Protein AF-A0A7J2QYY7-F1 (afdb_monomer_lite)

Foldseek 3Di:
DFDFWFWFDFVVQDDPVPDLAQDFDDPVLVVVLLVLVLVVLQDPQFQAWAKKKKWFDLPDPAATEIEIEFGKADPLCCVLAPDPLVQWDQDDDDVCRNQRNHRITGGDPVRVVVVQVVVVVVCCVVPNNRHYYHYAYTGSRRSVVSSVVVVPDPSVRTQKIKIKMWTATPVLVVCSVVDDPFVVLQVQLDDDDDPDPDPVVSSVDDNVSSVLRPGNIWMAMAMTHSYDIRTGHTDNHDPDDDPDVVSVVVSQVVCCVPVVGDTDTDGDDD

pLDDT: mean 73.51, std 20.94, range [28.91, 96.94]

Radius of gyration: 19.38 Å; chains: 1; bounding box: 48×43×53 Å

Secondary structure (DSSP, 8-state):
-----EEE--TTS---TT--S-----HHHHHHHHHHHHHHHHSTTEEEEEEEEEEEE--TTS-EEEEEPPPEE-GGGTTTS---GGGEEEE-SHHHHHTT-TTEEEE-HHHHHHHHHHHHHHHHHHSTTTEEEEEPPSHHHHHHHHHHHHHHS-GGG-SEEEEEEEEEEHHHHHHHHHS-HHHHHHHHH-SSS----SSHHHHHS-HHHHHHHS---EEEEEEESSSEEEEE----STT-----HHHHHHHHHHHHHHH--PPPP-----

Structure (mmCIF, N/CA/C/O backbone):
data_AF-A0A7J2QYY7-F1
#
_entry.id   AF-A0A7J2QYY7-F1
#
loop_
_atom_site.group_PDB
_atom_site.id
_atom_site.type_symbol
_atom_site.label_atom_id
_atom_site.label_alt_id
_atom_site.label_comp_id
_atom_site.label_asym_id
_atom_site.label_entity_id
_atom_site.label_seq_id
_atom_site.pdbx_PDB_ins_code
_atom_site.Cartn_x
_atom_site.Cartn_y
_atom_site.Cartn_z
_atom_site.occupancy
_atom_site.B_iso_or_equiv
_atom_site.auth_seq_id
_atom_site.auth_comp_id
_atom_site.auth_asym_id
_atom_site.auth_atom_id
_atom_site.pdbx_PDB_model_num
ATOM 1 N N . MET A 1 1 ? -8.534 -22.929 4.297 1.00 33.53 1 MET A N 1
ATOM 2 C CA . MET A 1 1 ? -9.409 -21.823 3.827 1.00 33.53 1 MET A CA 1
ATOM 3 C C . MET A 1 1 ? -9.144 -21.625 2.335 1.00 33.53 1 MET A C 1
ATOM 5 O O . MET A 1 1 ? -8.010 -21.847 1.940 1.00 33.53 1 MET A O 1
ATOM 9 N N . LYS A 1 2 ? -10.139 -21.312 1.486 1.00 29.02 2 LYS A N 1
ATOM 10 C CA . LYS A 1 2 ? -9.897 -21.158 0.035 1.00 29.02 2 LYS A CA 1
ATOM 11 C C . LYS A 1 2 ? -9.175 -19.841 -0.238 1.00 29.02 2 LYS A C 1
ATOM 13 O O . LYS A 1 2 ? -9.663 -18.775 0.118 1.00 29.02 2 LYS A O 1
ATOM 18 N N . GLU A 1 3 ? -8.027 -19.937 -0.878 1.00 31.28 3 GLU A N 1
ATOM 19 C CA . GLU A 1 3 ? -7.206 -18.811 -1.287 1.00 31.28 3 GLU A CA 1
ATOM 20 C C . GLU A 1 3 ? -7.836 -18.161 -2.556 1.00 31.28 3 GLU A C 1
ATOM 22 O O . GLU A 1 3 ? -7.959 -18.805 -3.596 1.00 31.28 3 GLU A O 1
ATOM 27 N N . PHE A 1 4 ? -8.179 -16.859 -2.542 1.00 32.09 4 PHE A N 1
ATOM 28 C CA . PHE A 1 4 ? -8.682 -16.103 -3.716 1.00 32.09 4 PHE A CA 1
ATOM 29 C C . PHE A 1 4 ? -7.609 -15.210 -4.380 1.00 32.09 4 PHE A C 1
ATOM 31 O O . PHE A 1 4 ? -7.199 -14.228 -3.777 1.00 32.09 4 PHE A O 1
ATOM 38 N N . LYS A 1 5 ? -7.126 -15.536 -5.593 1.00 36.94 5 LYS A N 1
ATOM 39 C CA . LYS A 1 5 ? -6.280 -14.622 -6.398 1.00 36.94 5 LYS A CA 1
ATOM 40 C C . LYS A 1 5 ? -7.172 -13.946 -7.431 1.00 36.94 5 LYS A C 1
ATOM 42 O O . LYS A 1 5 ? -7.846 -14.641 -8.190 1.00 36.94 5 LYS A O 1
ATOM 47 N N . LEU A 1 6 ? -7.174 -12.616 -7.500 1.00 38.12 6 LEU A N 1
ATOM 48 C CA . LEU A 1 6 ? -7.796 -11.924 -8.626 1.00 38.12 6 LEU A CA 1
ATOM 49 C C . LEU A 1 6 ? -6.751 -11.804 -9.739 1.00 38.12 6 LEU A C 1
ATOM 51 O O . LEU A 1 6 ? -5.870 -10.949 -9.701 1.00 38.12 6 LEU A O 1
ATOM 55 N N . LYS A 1 7 ? -6.856 -12.682 -10.738 1.00 42.28 7 LYS A N 1
ATOM 56 C CA . LYS A 1 7 ? -6.143 -12.530 -12.008 1.00 42.28 7 LYS A CA 1
ATOM 57 C C . LYS A 1 7 ? -7.077 -11.870 -13.010 1.00 42.28 7 LYS A C 1
ATOM 59 O O . LYS A 1 7 ? -8.132 -12.419 -13.305 1.00 42.28 7 LYS A O 1
ATOM 64 N N . ILE A 1 8 ? -6.715 -10.696 -13.514 1.00 38.97 8 ILE A N 1
ATOM 65 C CA . ILE A 1 8 ? -7.449 -10.041 -14.599 1.00 38.97 8 ILE A CA 1
ATOM 66 C C . ILE A 1 8 ? -6.886 -10.576 -15.908 1.00 38.97 8 ILE A C 1
ATOM 68 O O . ILE A 1 8 ? -5.762 -10.271 -16.294 1.00 38.97 8 ILE A O 1
ATOM 72 N N . TYR A 1 9 ? -7.686 -11.394 -16.581 1.00 37.94 9 TYR A N 1
ATOM 73 C CA . TYR A 1 9 ? -7.415 -11.832 -17.942 1.00 37.94 9 TYR A CA 1
ATOM 74 C C . TYR A 1 9 ? -8.152 -10.911 -18.907 1.00 37.94 9 TYR A C 1
ATOM 76 O O . TYR A 1 9 ? -9.382 -10.848 -18.863 1.00 37.94 9 TYR A O 1
ATOM 84 N N . ASN A 1 10 ? -7.424 -10.239 -19.799 1.00 37.94 10 ASN A N 1
ATOM 85 C CA . ASN A 1 10 ? -8.026 -9.746 -21.031 1.00 37.94 10 ASN A CA 1
ATOM 86 C C . ASN A 1 10 ? -7.955 -10.888 -22.063 1.00 37.94 10 ASN A C 1
ATOM 88 O O . ASN A 1 10 ? -6.854 -11.235 -22.471 1.00 37.94 10 ASN A O 1
ATOM 92 N N . PRO A 1 11 ? -9.079 -11.487 -22.494 1.00 38.25 11 PRO A N 1
ATOM 93 C CA . PRO A 1 11 ? -9.058 -12.590 -23.458 1.00 38.25 11 PRO A CA 1
ATOM 94 C C . PRO A 1 11 ? -8.535 -12.192 -24.852 1.00 38.25 11 PRO A C 1
ATOM 96 O O . PRO A 1 11 ? -8.241 -13.074 -25.652 1.00 38.25 11 PRO A O 1
ATOM 99 N N . GLU A 1 12 ? -8.425 -10.893 -25.149 1.00 34.22 12 GLU A N 1
ATOM 100 C CA . GLU A 1 12 ? -7.833 -10.361 -26.390 1.00 34.22 12 GLU A CA 1
ATOM 101 C C . GLU A 1 12 ? -6.301 -10.261 -26.321 1.00 34.22 12 GLU A C 1
ATOM 103 O O . GLU A 1 12 ? -5.638 -10.088 -27.340 1.00 34.22 12 GLU A O 1
ATOM 108 N N . VAL A 1 13 ? -5.735 -10.362 -25.117 1.00 38.28 13 VAL A N 1
ATOM 109 C CA . VAL A 1 13 ? -4.298 -10.336 -24.858 1.00 38.28 13 VAL A CA 1
ATOM 110 C C . VAL A 1 13 ? -3.875 -11.783 -24.654 1.00 38.28 13 VAL A C 1
ATOM 112 O O . VAL A 1 13 ? -4.277 -12.433 -23.692 1.00 38.28 13 VAL A O 1
ATOM 115 N N . VAL A 1 14 ? -3.134 -12.305 -25.627 1.00 35.00 14 VAL A N 1
ATOM 116 C CA . VAL A 1 14 ? -2.741 -13.713 -25.720 1.00 35.00 14 VAL A CA 1
ATOM 117 C C . VAL A 1 14 ? -2.116 -14.197 -24.410 1.00 35.00 14 VAL A C 1
ATOM 119 O O . VAL A 1 14 ? -1.179 -13.601 -23.883 1.00 35.00 14 VAL A O 1
ATOM 122 N N . ASP A 1 15 ? -2.658 -15.301 -23.903 1.00 36.72 15 ASP A N 1
ATOM 123 C CA . ASP A 1 15 ? -2.152 -16.039 -22.755 1.00 36.72 15 ASP A CA 1
ATOM 124 C C . ASP A 1 15 ? -0.785 -16.655 -23.099 1.00 36.72 15 ASP A C 1
ATOM 126 O O . ASP A 1 15 ? -0.700 -17.697 -23.747 1.00 36.72 15 ASP A O 1
ATOM 130 N N . CYS A 1 16 ? 0.299 -15.993 -22.693 1.00 36.16 16 CYS A N 1
ATOM 131 C CA . CYS A 1 16 ? 1.658 -16.526 -22.820 1.00 36.16 16 CYS A CA 1
ATOM 132 C C . CYS A 1 16 ? 2.048 -17.443 -21.643 1.00 36.16 16 CYS A C 1
ATOM 134 O O . CYS A 1 16 ? 3.213 -17.828 -21.543 1.00 36.16 16 CYS A O 1
ATOM 136 N N . SER A 1 17 ? 1.118 -17.817 -20.747 1.00 36.66 17 SER A N 1
ATOM 137 C CA . SER A 1 17 ? 1.439 -18.592 -19.533 1.00 36.66 17 SER A CA 1
ATOM 138 C C . SER A 1 17 ? 1.939 -20.020 -19.794 1.00 36.66 17 SER A 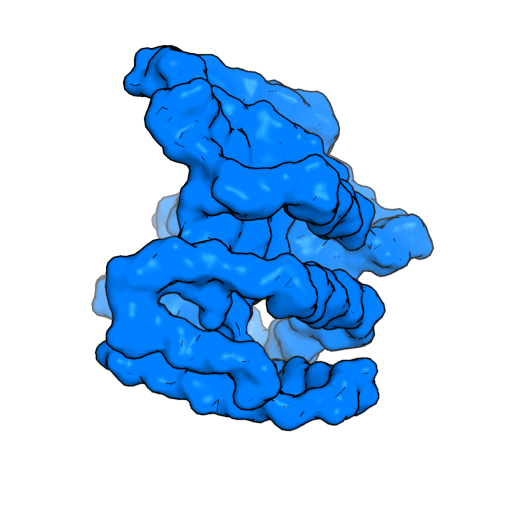C 1
ATOM 140 O O . SER A 1 17 ? 2.409 -20.683 -18.871 1.00 36.66 17 SER A O 1
ATOM 142 N N . SER A 1 18 ? 1.901 -20.495 -21.044 1.00 31.44 18 SER A N 1
ATOM 143 C CA . SER A 1 18 ? 2.411 -21.811 -21.444 1.00 31.44 18 SER A CA 1
ATOM 144 C C . SER A 1 18 ? 3.786 -21.798 -22.121 1.00 31.44 18 SER A C 1
ATOM 146 O O . SER A 1 18 ? 4.265 -22.857 -22.524 1.00 31.44 18 SER A O 1
ATOM 148 N N . THR A 1 19 ? 4.452 -20.649 -22.254 1.00 31.83 19 THR A N 1
ATOM 149 C CA . THR A 1 19 ? 5.809 -20.598 -22.815 1.00 31.83 19 THR A CA 1
ATOM 150 C C . THR A 1 19 ? 6.755 -19.897 -21.858 1.00 31.83 19 THR A C 1
ATOM 152 O O . THR A 1 19 ? 6.661 -18.694 -21.664 1.00 31.83 19 THR A O 1
ATOM 155 N N . TRP A 1 20 ? 7.735 -20.645 -21.349 1.00 31.69 20 TRP A N 1
ATOM 156 C CA . TRP A 1 20 ? 8.948 -20.181 -20.656 1.00 31.69 20 TRP A CA 1
ATOM 157 C C . TRP A 1 20 ? 9.856 -19.284 -21.533 1.00 31.69 20 TRP A C 1
ATOM 159 O O . TRP A 1 20 ? 11.063 -19.191 -21.322 1.00 31.69 20 TRP A O 1
ATOM 169 N N . ALA A 1 21 ? 9.297 -18.652 -22.562 1.00 31.14 21 ALA A N 1
ATOM 170 C CA . ALA A 1 21 ? 9.953 -17.634 -23.351 1.00 31.14 21 ALA A CA 1
ATOM 171 C C . ALA A 1 21 ? 9.622 -16.293 -22.699 1.00 31.14 21 ALA A C 1
ATOM 173 O O . ALA A 1 21 ? 8.461 -15.897 -22.676 1.00 31.14 21 ALA A O 1
ATOM 174 N N . HIS A 1 22 ? 10.645 -15.627 -22.167 1.00 38.53 22 HIS A N 1
ATOM 175 C CA . HIS A 1 22 ? 10.599 -14.262 -21.650 1.00 38.53 22 HIS A CA 1
ATOM 176 C C . HIS A 1 22 ? 10.004 -13.297 -22.687 1.00 38.53 22 HIS A C 1
ATOM 178 O O . HIS A 1 22 ? 10.729 -12.674 -23.461 1.00 38.53 22 HIS A O 1
ATOM 184 N N . LEU A 1 23 ? 8.681 -13.188 -22.726 1.00 43.50 23 LEU A N 1
ATOM 185 C CA . LEU A 1 23 ? 7.977 -12.193 -23.513 1.00 43.50 23 LEU A CA 1
ATOM 186 C C . LEU A 1 23 ? 7.535 -11.118 -22.538 1.00 43.50 23 LEU A C 1
ATOM 188 O O . LEU A 1 23 ? 6.610 -11.317 -21.751 1.00 43.50 23 LEU A O 1
ATOM 192 N N . THR A 1 24 ? 8.230 -9.984 -22.578 1.00 48.25 24 THR A N 1
ATOM 193 C CA . THR A 1 24 ? 7.745 -8.769 -21.936 1.00 48.25 24 THR A CA 1
ATOM 194 C C . THR A 1 24 ? 6.301 -8.540 -22.396 1.00 48.25 24 THR A C 1
ATOM 196 O O . THR A 1 24 ? 6.035 -8.597 -23.601 1.00 48.25 24 THR A O 1
ATOM 199 N N . PRO A 1 25 ? 5.362 -8.318 -21.467 1.00 51.69 25 PRO A N 1
ATOM 200 C CA . PRO A 1 25 ? 4.044 -7.793 -21.776 1.00 51.69 25 PRO A CA 1
ATOM 201 C C . PRO A 1 25 ? 3.975 -6.791 -22.942 1.00 51.69 25 PRO A C 1
ATOM 203 O O . PRO A 1 25 ? 4.737 -5.824 -22.926 1.00 51.69 25 PRO A O 1
ATOM 206 N N . PRO A 1 26 ? 3.036 -6.921 -23.903 1.00 59.19 26 PRO A N 1
ATOM 207 C CA . PRO A 1 26 ? 2.608 -5.793 -24.720 1.00 59.19 26 PRO A CA 1
ATOM 208 C C . PRO A 1 26 ? 2.332 -4.545 -23.873 1.00 59.19 26 PRO A C 1
ATOM 210 O O . PRO A 1 26 ? 1.663 -4.625 -22.836 1.00 59.19 26 PRO A O 1
ATOM 213 N N . ILE A 1 27 ? 2.828 -3.397 -24.337 1.00 65.44 27 ILE A N 1
ATOM 214 C CA . ILE A 1 27 ? 2.713 -2.099 -23.654 1.00 65.44 27 ILE A CA 1
ATOM 215 C C . ILE A 1 27 ? 1.244 -1.773 -23.371 1.00 65.44 27 ILE A C 1
ATOM 217 O O . ILE A 1 27 ? 0.906 -1.343 -22.275 1.00 65.44 27 ILE A O 1
ATOM 221 N N . GLU A 1 28 ? 0.347 -2.085 -24.307 1.00 62.72 28 GLU A N 1
ATOM 222 C CA . GLU A 1 28 ? -1.095 -1.851 -24.197 1.00 62.72 28 GLU A CA 1
ATOM 223 C C . GLU A 1 28 ? -1.717 -2.563 -22.993 1.00 62.72 28 GLU A C 1
ATOM 225 O O . GLU A 1 28 ? -2.711 -2.111 -22.427 1.00 62.72 28 GLU A O 1
ATOM 230 N N . SER A 1 29 ? -1.142 -3.698 -22.598 1.00 64.00 29 SER A N 1
ATOM 231 C CA . SER A 1 29 ? -1.622 -4.432 -21.436 1.00 64.00 29 SER A CA 1
ATOM 232 C C . SER A 1 29 ? -1.107 -3.819 -20.147 1.00 64.00 29 SER A C 1
ATOM 234 O O . SER A 1 29 ? -1.892 -3.700 -19.218 1.00 64.00 29 SER A O 1
ATOM 236 N N . ILE A 1 30 ? 0.157 -3.381 -20.102 1.00 68.88 30 ILE A N 1
ATOM 237 C CA . ILE A 1 30 ? 0.709 -2.640 -18.958 1.00 68.88 30 ILE A CA 1
ATOM 238 C C . ILE A 1 30 ? -0.101 -1.359 -18.726 1.00 68.88 30 ILE A C 1
ATOM 240 O O . ILE A 1 30 ? -0.555 -1.136 -17.607 1.00 68.88 30 ILE A O 1
ATOM 244 N N . GLU A 1 31 ? -0.363 -0.579 -19.778 1.00 74.00 31 GLU A N 1
ATOM 245 C CA . GLU A 1 31 ? -1.202 0.626 -19.703 1.00 74.00 31 GLU A CA 1
ATOM 246 C C . GLU A 1 31 ? -2.606 0.309 -19.172 1.00 74.00 31 GLU A C 1
ATOM 248 O O . GLU A 1 31 ? -3.086 0.979 -18.262 1.00 74.00 31 GLU A O 1
ATOM 253 N N . LEU A 1 32 ? -3.233 -0.781 -19.631 1.00 70.19 32 LEU A N 1
ATOM 254 C CA . LEU A 1 32 ? -4.525 -1.212 -19.093 1.00 70.19 32 LEU A CA 1
ATOM 255 C C . LEU A 1 32 ? -4.460 -1.550 -17.590 1.00 70.19 32 LEU A C 1
ATOM 257 O O . LEU A 1 32 ? -5.413 -1.264 -16.865 1.00 70.19 32 LEU A O 1
ATOM 261 N N . LEU A 1 33 ? -3.375 -2.164 -17.101 1.00 71.56 33 LEU A N 1
ATOM 262 C CA . LEU A 1 33 ? -3.229 -2.480 -15.670 1.00 71.56 33 LEU A CA 1
ATOM 263 C C . LEU A 1 33 ? -3.026 -1.214 -14.834 1.00 71.56 33 LEU A C 1
ATOM 265 O O . LEU A 1 33 ? -3.609 -1.096 -13.754 1.00 71.56 33 LEU A O 1
ATOM 269 N N . LEU A 1 34 ? -2.232 -0.270 -15.344 1.00 78.38 34 LEU A N 1
ATOM 270 C CA . LEU A 1 34 ? -2.026 1.044 -14.735 1.00 78.38 34 LEU A CA 1
ATOM 271 C C . LEU A 1 34 ? -3.350 1.820 -14.660 1.00 78.38 34 LEU A C 1
ATOM 273 O O . LEU A 1 34 ? -3.676 2.370 -13.606 1.00 78.38 34 LEU A O 1
ATOM 277 N N . ASP A 1 35 ? -4.150 1.789 -15.728 1.00 77.38 35 ASP A N 1
ATOM 278 C CA . ASP A 1 35 ? -5.478 2.407 -15.780 1.00 77.38 35 ASP A CA 1
ATOM 279 C C . ASP A 1 35 ? -6.449 1.765 -14.784 1.00 77.38 35 ASP A C 1
ATOM 281 O O . ASP A 1 35 ? -7.144 2.470 -14.049 1.00 77.38 35 ASP A O 1
ATOM 285 N N . ILE A 1 36 ? -6.485 0.430 -14.708 1.00 74.50 36 ILE A N 1
ATOM 286 C CA . ILE A 1 36 ? -7.309 -0.298 -13.732 1.00 74.50 36 ILE A CA 1
ATOM 287 C C . ILE A 1 36 ? -6.930 0.094 -12.304 1.00 74.50 36 ILE A C 1
ATOM 289 O O . ILE A 1 36 ? -7.817 0.408 -11.507 1.00 74.50 36 ILE A O 1
ATOM 293 N N . LEU A 1 37 ? -5.633 0.096 -11.984 1.00 80.25 37 LEU A N 1
ATOM 294 C CA . LEU A 1 37 ? -5.131 0.482 -10.668 1.00 80.25 37 LEU A CA 1
ATOM 295 C C . LEU A 1 37 ? -5.561 1.913 -10.324 1.00 80.25 37 LEU A C 1
ATOM 297 O O . LEU A 1 37 ? -6.124 2.155 -9.255 1.00 80.25 37 LEU A O 1
ATOM 301 N N . LEU A 1 38 ? -5.346 2.855 -11.243 1.00 84.62 38 LEU A N 1
ATOM 302 C CA . LEU A 1 38 ? -5.662 4.263 -11.034 1.00 84.62 38 LEU A CA 1
ATOM 303 C C . LEU A 1 38 ? -7.168 4.504 -10.858 1.00 84.62 38 LEU A C 1
ATOM 305 O O . LEU A 1 38 ? -7.570 5.258 -9.972 1.00 84.62 38 LEU A O 1
ATOM 309 N N . GLU A 1 39 ? -8.005 3.871 -11.678 1.00 84.06 39 GLU A N 1
ATOM 310 C CA . GLU A 1 39 ? -9.461 4.002 -11.585 1.00 84.06 39 GLU A CA 1
ATOM 311 C C . GLU A 1 39 ? -10.015 3.367 -10.309 1.00 84.06 39 GLU A C 1
ATOM 313 O O . GLU A 1 39 ? -10.893 3.947 -9.667 1.00 84.06 39 GLU A O 1
ATOM 318 N N . LEU A 1 40 ? -9.475 2.222 -9.887 1.00 81.88 40 LEU A N 1
ATOM 319 C CA . LEU A 1 40 ? -9.877 1.581 -8.639 1.00 81.88 40 LEU A CA 1
ATOM 320 C C . LEU A 1 40 ? -9.534 2.461 -7.427 1.00 81.88 40 LEU A C 1
ATOM 322 O O . LEU A 1 40 ? -10.381 2.656 -6.558 1.00 81.88 40 LEU A O 1
ATOM 326 N N . LEU A 1 41 ? -8.343 3.065 -7.400 1.00 85.69 41 LEU A N 1
ATOM 327 C CA . LEU A 1 41 ? -7.906 3.981 -6.333 1.00 85.69 41 LEU A CA 1
ATOM 328 C C . LEU A 1 41 ? -8.701 5.293 -6.282 1.00 85.69 41 LEU A C 1
ATOM 330 O O . LEU A 1 41 ? -8.829 5.912 -5.224 1.00 85.69 41 LEU A O 1
ATOM 334 N N . LYS A 1 42 ? -9.257 5.718 -7.418 1.00 85.25 42 LYS A N 1
ATOM 335 C CA . LYS A 1 42 ? -10.175 6.861 -7.493 1.00 85.25 42 LYS A CA 1
ATOM 336 C C . LYS A 1 42 ? -11.615 6.489 -7.137 1.00 85.25 42 LYS A C 1
ATOM 338 O O . LYS A 1 42 ? -12.377 7.384 -6.774 1.00 85.25 42 LYS A O 1
ATOM 343 N N . SER A 1 43 ? -11.989 5.211 -7.211 1.00 86.75 43 SER A N 1
ATOM 344 C CA . SER A 1 43 ? -13.349 4.737 -6.927 1.00 86.75 43 SER A CA 1
ATOM 345 C C . SER A 1 43 ? -13.759 4.951 -5.467 1.00 86.75 43 SER A C 1
ATOM 347 O O . SER A 1 43 ? -12.924 5.095 -4.578 1.00 86.75 43 SER A O 1
ATOM 349 N N . ASP A 1 44 ? -15.060 4.934 -5.187 1.00 89.19 44 ASP A N 1
ATOM 350 C CA . ASP A 1 44 ? -15.582 5.016 -3.821 1.00 89.19 44 ASP A CA 1
ATOM 351 C C . ASP A 1 44 ? -15.421 3.707 -3.024 1.00 89.19 44 ASP A C 1
ATOM 353 O O . ASP A 1 44 ? -15.747 3.680 -1.837 1.00 89.19 44 ASP A O 1
ATOM 357 N N . LEU A 1 45 ? -14.905 2.640 -3.647 1.00 84.31 45 LEU A N 1
ATOM 358 C CA . LEU A 1 45 ? -14.603 1.370 -2.982 1.00 84.31 45 LEU A CA 1
ATOM 359 C C . LEU A 1 45 ? -13.382 1.476 -2.064 1.00 84.31 45 LEU A C 1
ATOM 361 O O . LEU A 1 45 ? -13.284 0.732 -1.087 1.00 84.31 45 LEU A O 1
ATOM 365 N N . ILE A 1 46 ? -12.462 2.395 -2.365 1.00 88.25 46 ILE A N 1
ATOM 366 C CA . ILE A 1 46 ? -11.232 2.613 -1.604 1.00 88.25 46 ILE A CA 1
ATOM 367 C C . ILE A 1 46 ? -11.372 3.905 -0.817 1.00 88.25 46 ILE A C 1
ATOM 369 O O . ILE A 1 46 ? -11.606 4.972 -1.378 1.00 88.25 46 ILE A O 1
ATOM 373 N N . VAL A 1 47 ? -11.230 3.804 0.501 1.00 91.25 47 VAL A N 1
ATOM 374 C CA . VAL A 1 47 ? -11.318 4.966 1.388 1.00 91.25 47 VAL A CA 1
ATOM 375 C C . VAL A 1 47 ? -9.965 5.636 1.484 1.00 91.25 47 VAL A C 1
ATOM 377 O O . VAL A 1 47 ? -9.858 6.823 1.189 1.00 91.25 47 VAL A O 1
ATOM 380 N N . ASN A 1 48 ? -8.944 4.852 1.830 1.00 94.25 48 ASN A N 1
ATOM 381 C CA . ASN A 1 48 ? -7.617 5.350 2.155 1.00 94.25 48 ASN A CA 1
ATOM 382 C C . ASN A 1 48 ? -6.523 4.538 1.453 1.00 94.25 48 ASN A C 1
ATOM 384 O O . ASN A 1 48 ? -6.702 3.350 1.192 1.00 94.25 48 ASN A O 1
ATOM 388 N N . ILE A 1 49 ? -5.391 5.183 1.185 1.00 93.88 49 ILE A N 1
ATOM 389 C CA . ILE A 1 49 ? -4.179 4.620 0.587 1.00 93.88 49 ILE A CA 1
ATOM 390 C C . ILE A 1 49 ? -3.062 4.661 1.632 1.00 93.88 49 ILE A C 1
ATOM 392 O O . ILE A 1 49 ? -2.849 5.682 2.281 1.00 93.88 49 ILE A O 1
ATOM 396 N N . GLY A 1 50 ? -2.367 3.542 1.804 1.00 93.19 50 GLY A N 1
ATOM 397 C CA . GLY A 1 50 ? -1.241 3.399 2.718 1.00 93.19 50 GLY A CA 1
ATOM 398 C C . GLY A 1 50 ? 0.099 3.546 2.003 1.00 93.19 50 GLY A C 1
ATOM 399 O O . GLY A 1 50 ? 0.314 4.482 1.229 1.00 93.19 50 GLY A O 1
ATOM 400 N N . ILE A 1 51 ? 1.011 2.614 2.277 1.00 93.50 51 ILE A N 1
ATOM 401 C CA . ILE A 1 51 ? 2.323 2.566 1.647 1.00 93.50 51 ILE A CA 1
ATOM 402 C C . ILE A 1 51 ? 2.194 2.227 0.160 1.00 93.50 51 ILE A C 1
ATOM 404 O O . ILE A 1 51 ? 1.446 1.338 -0.243 1.00 93.50 51 ILE A O 1
ATOM 408 N N . ILE A 1 52 ? 2.974 2.931 -0.650 1.00 94.75 52 ILE A N 1
ATOM 409 C CA . ILE A 1 52 ? 3.159 2.674 -2.074 1.00 94.75 52 ILE A CA 1
ATOM 410 C C . ILE A 1 52 ? 4.602 2.240 -2.269 1.00 94.75 52 ILE A C 1
ATOM 412 O O . ILE A 1 52 ? 5.519 2.903 -1.780 1.00 94.75 52 ILE A O 1
ATOM 416 N N . GLU A 1 53 ? 4.807 1.153 -2.997 1.00 93.38 53 GLU A N 1
ATOM 417 C CA . GLU A 1 53 ? 6.123 0.638 -3.335 1.00 93.38 53 GLU A CA 1
ATOM 418 C C . GLU A 1 53 ? 6.164 0.271 -4.818 1.00 93.38 53 GLU A C 1
ATOM 420 O O . GLU A 1 53 ? 5.416 -0.587 -5.273 1.00 93.38 53 GLU A O 1
ATOM 425 N N . LEU A 1 54 ? 7.030 0.942 -5.575 1.00 92.44 54 LEU A N 1
ATOM 426 C CA . LEU A 1 54 ? 7.388 0.583 -6.943 1.00 92.44 54 LEU A CA 1
ATOM 427 C C . LEU A 1 54 ? 8.816 0.063 -6.933 1.00 92.44 54 LEU A C 1
ATOM 429 O O . LEU A 1 54 ? 9.714 0.730 -6.427 1.00 92.44 54 LEU A O 1
ATOM 433 N N . THR A 1 55 ? 9.043 -1.085 -7.543 1.00 89.88 55 THR A N 1
ATOM 434 C CA . THR A 1 55 ? 10.353 -1.710 -7.602 1.00 89.88 55 THR A CA 1
ATOM 435 C C . THR A 1 55 ? 10.687 -2.128 -9.024 1.00 89.88 55 THR A C 1
ATOM 437 O O . THR A 1 55 ? 9.846 -2.683 -9.719 1.00 89.88 55 THR A O 1
ATOM 440 N N . LEU A 1 56 ? 11.910 -1.837 -9.463 1.00 87.44 56 LEU A N 1
ATOM 441 C CA . LEU A 1 56 ? 12.384 -2.035 -10.829 1.00 87.44 56 LEU A CA 1
ATOM 442 C C . LEU A 1 56 ? 13.758 -2.707 -10.824 1.00 87.44 56 LEU A C 1
ATOM 444 O O . LEU A 1 56 ? 14.692 -2.221 -10.185 1.00 87.44 56 LEU A O 1
ATOM 448 N N . ASP A 1 57 ? 13.900 -3.778 -11.594 1.00 84.69 57 ASP A N 1
ATOM 449 C CA . ASP A 1 57 ? 15.169 -4.426 -11.904 1.00 84.69 57 ASP A CA 1
ATOM 450 C C . ASP A 1 57 ? 15.453 -4.311 -13.403 1.00 84.69 57 ASP A C 1
ATOM 452 O O . ASP A 1 57 ? 14.663 -4.739 -14.247 1.00 84.69 57 ASP A O 1
ATOM 456 N N . PHE A 1 58 ? 16.617 -3.766 -13.736 1.00 76.81 58 PHE A N 1
ATOM 457 C CA . PHE A 1 58 ? 17.107 -3.622 -15.107 1.00 76.81 58 PHE A CA 1
ATOM 458 C C . PHE A 1 58 ? 18.171 -4.682 -15.454 1.00 76.81 58 PHE A C 1
ATOM 460 O O . PHE A 1 58 ? 18.685 -4.722 -16.571 1.00 76.81 58 PHE A O 1
ATOM 467 N N . GLY A 1 59 ? 18.510 -5.573 -14.518 1.00 74.56 59 GLY A N 1
ATOM 468 C CA . GLY A 1 59 ? 19.502 -6.628 -14.678 1.00 74.56 59 GLY A CA 1
ATOM 469 C C . GLY A 1 59 ? 20.894 -6.277 -14.157 1.00 74.56 59 GLY A C 1
ATOM 470 O O . GLY A 1 59 ? 21.083 -5.365 -13.367 1.00 74.56 59 GLY A O 1
ATOM 471 N N . ALA A 1 60 ? 21.893 -7.055 -14.588 1.00 70.88 60 ALA A N 1
ATOM 472 C CA . ALA A 1 60 ? 23.219 -7.086 -13.964 1.00 70.88 60 ALA A CA 1
ATOM 473 C C . ALA A 1 60 ? 23.985 -5.751 -14.014 1.00 70.88 60 ALA A C 1
ATOM 475 O O . ALA A 1 60 ? 24.833 -5.516 -13.156 1.00 70.88 60 ALA A O 1
ATOM 476 N N . ASP A 1 61 ? 23.672 -4.892 -14.985 1.00 70.56 61 ASP A N 1
ATOM 477 C CA . ASP A 1 61 ? 24.420 -3.662 -15.261 1.00 70.56 61 ASP A CA 1
ATOM 478 C C . ASP A 1 61 ? 23.784 -2.406 -14.644 1.00 70.56 61 ASP A C 1
ATOM 480 O O . ASP A 1 61 ? 24.280 -1.296 -14.838 1.00 70.56 61 ASP A O 1
ATOM 484 N N . SER A 1 62 ? 22.676 -2.547 -13.912 1.00 76.69 62 SER A N 1
ATOM 485 C CA . SER A 1 62 ? 21.947 -1.414 -13.342 1.00 76.69 62 SER A CA 1
ATOM 486 C C . SER A 1 62 ? 21.375 -1.765 -11.967 1.00 76.69 62 SER A C 1
ATOM 488 O O . SER A 1 62 ? 20.975 -2.905 -11.734 1.00 76.69 62 SER A O 1
ATOM 490 N N . PRO A 1 63 ? 21.360 -0.814 -11.017 1.00 81.25 63 PRO A N 1
ATOM 491 C CA . PRO A 1 63 ? 20.890 -1.093 -9.676 1.00 81.25 63 PRO A CA 1
ATOM 492 C C . PRO A 1 63 ? 19.399 -1.425 -9.654 1.00 81.25 63 PRO A C 1
ATOM 494 O O . PRO A 1 63 ? 18.571 -0.752 -10.274 1.00 81.25 63 PRO A O 1
ATOM 497 N N . TYR A 1 64 ? 19.064 -2.396 -8.816 1.00 87.69 64 TYR A N 1
ATOM 498 C CA . TYR A 1 64 ? 17.704 -2.667 -8.388 1.00 87.69 64 TYR A CA 1
ATOM 499 C C . TYR A 1 64 ? 17.156 -1.437 -7.661 1.00 87.69 64 TYR A C 1
ATOM 501 O O . TYR A 1 64 ? 17.705 -1.004 -6.645 1.00 87.69 64 TYR A O 1
ATOM 509 N N . THR A 1 65 ? 16.109 -0.830 -8.204 1.00 91.81 65 THR A N 1
ATOM 510 C CA . THR A 1 65 ? 15.635 0.483 -7.773 1.00 91.81 65 THR A CA 1
ATOM 511 C C . THR A 1 65 ? 14.246 0.384 -7.166 1.00 91.81 65 THR A C 1
ATOM 513 O O . THR A 1 65 ? 13.306 -0.035 -7.831 1.00 91.81 65 THR A O 1
ATOM 516 N N . THR A 1 66 ? 14.103 0.833 -5.922 1.00 93.81 66 THR A N 1
ATOM 517 C CA . THR A 1 66 ? 12.829 0.883 -5.203 1.00 93.81 66 THR A CA 1
ATOM 518 C C . THR A 1 66 ? 12.443 2.327 -4.900 1.00 93.81 66 THR A C 1
ATOM 520 O O . THR A 1 66 ? 13.229 3.107 -4.367 1.00 93.81 66 THR A O 1
ATOM 523 N N . TYR A 1 67 ? 11.204 2.675 -5.209 1.00 95.75 67 TYR A N 1
ATOM 524 C CA . TYR A 1 67 ? 10.540 3.921 -4.870 1.00 95.75 67 TYR A CA 1
ATOM 525 C C . TYR A 1 67 ? 9.477 3.611 -3.824 1.00 95.75 67 TYR A C 1
ATOM 527 O O . TYR A 1 67 ? 8.595 2.794 -4.074 1.00 95.75 67 TYR A O 1
ATOM 535 N N . LYS A 1 68 ? 9.544 4.252 -2.659 1.00 96.00 68 LYS A N 1
ATOM 536 C CA . LYS A 1 68 ? 8.642 3.955 -1.545 1.00 96.00 68 LYS A CA 1
ATOM 537 C C . LYS A 1 68 ? 8.075 5.226 -0.935 1.00 96.00 68 LYS A C 1
ATOM 539 O O . LYS A 1 68 ? 8.800 6.202 -0.751 1.00 96.00 68 LYS A O 1
ATOM 544 N N . SER A 1 69 ? 6.787 5.233 -0.619 1.00 96.94 69 SER A N 1
ATOM 545 C CA . SER A 1 69 ? 6.179 6.345 0.113 1.00 96.94 69 SER A CA 1
ATOM 546 C C . SER A 1 69 ? 6.612 6.363 1.593 1.00 96.94 69 SER A C 1
ATOM 548 O O . SER A 1 69 ? 7.186 5.385 2.091 1.00 96.94 69 SER A O 1
ATOM 550 N N . PRO A 1 70 ? 6.329 7.454 2.329 1.00 96.69 70 PRO A N 1
ATOM 551 C CA . PRO A 1 70 ? 6.352 7.455 3.789 1.00 96.69 70 PRO A CA 1
ATOM 552 C C . PRO A 1 70 ? 5.559 6.290 4.389 1.00 96.69 70 PRO A C 1
ATOM 554 O O . PRO A 1 70 ? 4.625 5.778 3.760 1.00 96.69 70 PRO A O 1
ATOM 557 N N . GLU A 1 71 ? 5.924 5.890 5.608 1.00 93.62 71 GLU A N 1
ATOM 558 C CA . GLU A 1 71 ? 5.103 4.968 6.396 1.00 93.62 71 GLU A CA 1
ATOM 559 C C . GLU A 1 71 ? 3.741 5.607 6.705 1.00 93.62 71 GLU A C 1
ATOM 561 O O . GLU A 1 71 ? 3.639 6.808 6.966 1.00 93.62 71 GLU A O 1
ATOM 566 N N . VAL A 1 72 ? 2.687 4.794 6.643 1.00 93.38 72 VAL A N 1
ATOM 567 C CA . VAL A 1 72 ? 1.308 5.216 6.887 1.00 93.38 72 VAL A CA 1
ATOM 568 C C . VAL A 1 72 ? 0.703 4.303 7.934 1.00 93.38 72 VAL A C 1
ATOM 570 O O . VAL A 1 72 ? 0.702 3.082 7.763 1.00 93.38 72 VAL A O 1
ATOM 573 N N . LEU A 1 73 ? 0.171 4.896 9.000 1.00 91.88 73 LEU A N 1
ATOM 574 C CA . LEU A 1 73 ? -0.480 4.157 10.073 1.00 91.88 73 LEU A CA 1
ATOM 575 C C . LEU A 1 73 ? -1.996 4.268 9.959 1.00 91.88 73 LEU A C 1
ATOM 577 O O . LEU A 1 73 ? -2.547 5.363 9.793 1.00 91.88 73 LEU A O 1
ATOM 581 N N . ASP A 1 74 ? -2.666 3.126 10.085 1.00 87.81 74 ASP A N 1
ATOM 582 C CA . ASP A 1 74 ? -4.113 3.072 10.227 1.00 87.81 74 ASP A CA 1
ATOM 583 C C . ASP A 1 74 ? -4.525 3.204 11.693 1.00 87.81 74 ASP A C 1
ATOM 585 O O . ASP A 1 74 ? -3.868 2.694 12.595 1.00 87.81 74 ASP A O 1
ATOM 589 N N . LYS A 1 75 ? -5.643 3.885 11.932 1.00 87.38 75 LYS A N 1
ATOM 590 C CA . LYS A 1 75 ? -6.123 4.209 13.280 1.00 87.38 75 LYS A CA 1
ATOM 591 C C . LYS A 1 75 ? -6.844 3.064 14.004 1.00 87.38 75 LYS A C 1
ATOM 593 O O . LYS A 1 75 ? -7.274 3.253 15.139 1.00 87.38 75 LYS A O 1
ATOM 598 N N . TYR A 1 76 ? -7.057 1.912 13.364 1.00 87.69 76 TYR A N 1
ATOM 599 C CA . TYR A 1 76 ? -8.009 0.902 13.855 1.00 87.69 76 TYR A CA 1
ATOM 600 C C . TYR A 1 76 ? -7.479 0.105 15.056 1.00 87.69 76 TYR A C 1
ATOM 602 O O . TYR A 1 76 ? -8.268 -0.407 15.853 1.00 87.69 76 TYR A O 1
ATOM 610 N N . PHE A 1 77 ? -6.156 0.047 15.230 1.00 87.88 77 PHE A N 1
ATOM 611 C CA . PHE A 1 77 ? -5.505 -0.770 16.260 1.00 87.88 77 PHE A CA 1
ATOM 612 C C . PHE A 1 77 ? -4.572 0.022 17.192 1.00 87.88 77 PHE A C 1
ATOM 614 O O . PHE A 1 77 ? -3.709 -0.561 17.839 1.00 87.88 77 PHE A O 1
ATOM 621 N N . PHE A 1 78 ? -4.729 1.345 17.299 1.00 87.88 78 PHE A N 1
ATOM 622 C CA . PHE A 1 78 ? -3.851 2.210 18.112 1.00 87.88 78 PHE A CA 1
ATOM 623 C C . PHE A 1 78 ? -3.863 1.945 19.620 1.00 87.88 78 PHE A C 1
ATOM 625 O O . PHE A 1 78 ? -2.902 2.241 20.312 1.00 87.88 78 PHE A O 1
ATOM 632 N N . ASP A 1 79 ? -4.945 1.395 20.143 1.00 84.62 79 ASP A N 1
ATOM 633 C CA . ASP A 1 79 ? -5.080 0.949 21.532 1.00 84.62 79 ASP A CA 1
ATOM 634 C C . ASP A 1 79 ? -4.355 -0.376 21.824 1.00 84.62 79 ASP A C 1
ATOM 636 O O . ASP A 1 79 ? -4.153 -0.729 22.986 1.00 84.62 79 ASP A O 1
ATOM 640 N N . VAL A 1 80 ? -3.975 -1.113 20.777 1.00 83.25 80 VAL A N 1
ATOM 641 C CA . VAL A 1 80 ? -3.223 -2.376 20.860 1.00 83.25 80 VAL A CA 1
ATOM 642 C C . VAL A 1 80 ? -1.776 -2.198 20.384 1.00 83.25 80 VAL A C 1
ATOM 644 O O . VAL A 1 80 ? -0.890 -2.969 20.761 1.00 83.25 80 VAL A O 1
ATOM 647 N N . LEU A 1 81 ? -1.523 -1.185 19.554 1.00 85.06 81 LEU A N 1
ATOM 648 C CA . LEU A 1 81 ? -0.238 -0.913 18.926 1.00 85.06 81 LEU A CA 1
ATOM 649 C C . LEU A 1 81 ? 0.419 0.326 19.525 1.00 85.06 81 LEU A C 1
ATOM 651 O O . LEU A 1 81 ? -0.060 1.447 19.370 1.00 85.06 81 LEU A O 1
ATOM 655 N N . ASP A 1 82 ? 1.587 0.117 20.126 1.00 83.62 82 ASP A N 1
ATOM 656 C CA . ASP A 1 82 ? 2.397 1.170 20.737 1.00 83.62 82 ASP A CA 1
ATOM 657 C C . ASP A 1 82 ? 3.185 1.950 19.665 1.00 83.62 82 ASP A C 1
ATOM 659 O O . ASP A 1 82 ? 4.399 1.790 19.484 1.00 83.62 82 ASP A O 1
ATOM 663 N N . TYR A 1 83 ? 2.479 2.762 18.877 1.00 84.44 83 TYR A N 1
ATOM 664 C CA . TYR A 1 83 ? 3.093 3.662 17.901 1.00 84.44 83 TYR A CA 1
ATOM 665 C C . TYR A 1 83 ? 3.614 4.944 18.559 1.00 84.44 83 TYR A C 1
ATOM 667 O O . TYR A 1 83 ? 2.911 5.598 19.326 1.00 84.44 83 TYR A O 1
ATOM 675 N N . ASP A 1 84 ? 4.826 5.369 18.190 1.00 89.38 84 ASP A N 1
ATOM 676 C CA . ASP A 1 84 ? 5.314 6.712 18.519 1.00 89.38 84 ASP A CA 1
ATOM 677 C C . ASP A 1 84 ? 4.737 7.730 17.526 1.00 89.38 84 ASP A C 1
ATOM 679 O O . ASP A 1 84 ? 5.343 8.052 16.501 1.00 89.38 84 ASP A O 1
ATOM 683 N N . LEU A 1 85 ? 3.535 8.226 17.827 1.00 90.25 85 LEU A N 1
ATOM 684 C CA . LEU A 1 85 ? 2.804 9.159 16.965 1.00 90.25 85 LEU A CA 1
ATOM 685 C C . LEU A 1 85 ? 3.514 10.513 16.785 1.00 90.25 85 LEU A C 1
ATOM 687 O O . LEU A 1 85 ? 3.178 11.246 15.861 1.00 90.25 85 LEU A O 1
ATOM 691 N N . ASN A 1 86 ? 4.534 10.842 17.590 1.00 92.81 86 ASN A N 1
ATOM 692 C CA . ASN A 1 86 ? 5.310 12.081 17.422 1.00 92.81 86 ASN A CA 1
ATOM 693 C C . ASN A 1 86 ? 6.136 12.101 16.127 1.00 92.81 86 ASN A C 1
ATOM 695 O O . ASN A 1 86 ? 6.631 13.154 15.716 1.00 92.81 86 ASN A O 1
ATOM 699 N N . LEU A 1 87 ? 6.324 10.937 15.505 1.00 93.88 87 LEU A N 1
ATOM 700 C CA . LEU A 1 87 ? 7.033 10.779 14.238 1.00 93.88 87 LEU A CA 1
ATOM 701 C C . LEU A 1 87 ? 6.125 10.990 13.020 1.00 93.88 87 LEU A C 1
ATOM 703 O O . LEU A 1 87 ? 6.617 10.939 11.892 1.00 93.88 87 LEU A O 1
ATOM 707 N N . TYR A 1 88 ? 4.834 11.236 13.244 1.00 96.06 88 TYR A N 1
ATOM 708 C CA . TYR A 1 88 ? 3.808 11.261 12.215 1.00 96.06 88 TYR A CA 1
ATOM 709 C C . TYR A 1 88 ? 2.996 12.555 12.265 1.00 96.06 88 TYR A C 1
ATOM 711 O O . TYR A 1 88 ? 2.845 13.181 13.316 1.00 96.06 88 TYR A O 1
ATOM 719 N N . ASP A 1 89 ? 2.437 12.918 11.118 1.00 95.62 89 ASP A N 1
ATOM 720 C CA . ASP A 1 89 ? 1.458 13.985 10.984 1.00 95.62 89 ASP A CA 1
ATOM 721 C C . ASP A 1 89 ? 0.094 13.380 10.647 1.00 95.62 89 ASP A C 1
ATOM 723 O O . ASP A 1 89 ? -0.035 12.570 9.726 1.00 95.62 89 ASP A O 1
ATOM 727 N N . LEU A 1 90 ? -0.931 13.774 11.402 1.00 95.56 90 LEU A N 1
ATOM 728 C CA . LEU A 1 90 ? -2.316 13.427 11.102 1.00 95.56 90 LEU A CA 1
ATOM 729 C C . LEU A 1 90 ? -2.802 14.292 9.934 1.00 95.56 90 LEU A C 1
ATOM 731 O O . LEU A 1 90 ? -2.880 15.514 10.062 1.00 95.56 90 LEU A O 1
ATOM 735 N N . LEU A 1 91 ? -3.150 13.666 8.810 1.00 94.12 91 LEU A N 1
ATOM 736 C CA . LEU A 1 91 ? -3.715 14.367 7.659 1.00 94.12 91 LEU A CA 1
ATOM 737 C C . LEU A 1 91 ? -5.239 14.392 7.722 1.00 94.12 91 LEU A C 1
ATOM 739 O O . LEU A 1 91 ? -5.883 13.363 7.921 1.00 94.12 91 LEU A O 1
ATOM 743 N N . GLN A 1 92 ? -5.823 15.573 7.527 1.00 93.69 92 GLN A N 1
ATOM 744 C CA . GLN A 1 92 ? -7.268 15.790 7.552 1.00 93.69 92 GLN A CA 1
ATOM 745 C C . GLN A 1 92 ? -7.691 16.877 6.560 1.00 93.69 92 GLN A C 1
ATOM 747 O O . GLN A 1 92 ? -6.888 17.719 6.157 1.00 93.69 92 GLN A O 1
ATOM 752 N N . GLY A 1 93 ? -8.976 16.877 6.207 1.00 94.56 93 GLY A N 1
ATOM 753 C CA . GLY A 1 93 ? -9.593 17.894 5.354 1.00 94.56 93 GLY A CA 1
ATOM 754 C C . GLY A 1 93 ? -9.656 17.494 3.881 1.00 94.56 93 GLY A C 1
ATOM 755 O O . GLY A 1 93 ? -9.273 16.389 3.503 1.00 94.56 93 GLY A O 1
ATOM 756 N N . SER A 1 94 ? -10.149 18.408 3.043 1.00 94.19 94 SER A N 1
ATOM 757 C CA . SER A 1 94 ? -10.487 18.112 1.644 1.00 94.19 94 SER A CA 1
ATOM 758 C C . SER A 1 94 ? -9.288 17.649 0.814 1.00 94.19 94 SER A C 1
ATOM 760 O O . SER A 1 94 ? -9.418 16.706 0.044 1.00 94.19 94 SER A O 1
ATOM 762 N N . GLU A 1 95 ? -8.101 18.239 1.003 1.00 94.19 95 GLU A N 1
ATOM 763 C CA . GLU A 1 95 ? -6.898 17.793 0.283 1.00 94.19 95 GLU A CA 1
ATOM 764 C C . GLU A 1 95 ? -6.490 16.367 0.688 1.00 94.19 95 GLU A C 1
ATOM 766 O O . GLU A 1 95 ? -6.088 15.563 -0.156 1.00 94.19 95 GLU A O 1
ATOM 771 N N . ALA A 1 96 ? -6.608 16.032 1.977 1.00 93.88 96 ALA A N 1
ATOM 772 C CA . ALA A 1 96 ? -6.331 14.684 2.454 1.00 93.88 96 ALA A CA 1
ATOM 773 C C . ALA A 1 96 ? -7.365 13.688 1.912 1.00 93.88 96 ALA A C 1
ATOM 775 O O . ALA A 1 96 ? -6.998 12.581 1.534 1.00 93.88 96 ALA A O 1
ATOM 776 N N . GLU A 1 97 ? -8.637 14.077 1.821 1.00 93.62 97 GLU A N 1
ATOM 777 C CA . GLU A 1 97 ? -9.708 13.253 1.254 1.00 93.62 97 GLU A CA 1
ATOM 778 C C . GLU A 1 97 ? -9.502 12.986 -0.242 1.00 93.62 97 GLU A C 1
ATOM 780 O O . GLU A 1 97 ? -9.496 11.828 -0.661 1.00 93.62 97 GLU A O 1
ATOM 785 N N . GLU A 1 98 ? -9.223 14.026 -1.032 1.00 93.19 98 GLU A N 1
ATOM 786 C CA . GLU A 1 98 ? -8.910 13.906 -2.462 1.00 93.19 98 GLU A CA 1
ATOM 787 C C . GLU A 1 98 ? -7.688 13.012 -2.710 1.00 93.19 98 GLU A C 1
ATOM 789 O O . GLU A 1 98 ? -7.653 12.245 -3.675 1.00 93.19 98 GLU A O 1
ATOM 794 N N . ASN A 1 99 ? -6.692 13.068 -1.819 1.00 94.94 99 ASN A N 1
ATOM 795 C CA . ASN A 1 99 ? -5.496 12.237 -1.914 1.00 94.94 99 ASN A CA 1
ATOM 796 C C . ASN A 1 99 ? -5.641 10.850 -1.256 1.00 94.94 99 ASN A C 1
ATOM 798 O O . ASN A 1 99 ? -4.665 10.096 -1.252 1.00 94.94 99 ASN A O 1
ATOM 802 N N . ARG A 1 100 ? -6.826 10.498 -0.727 1.00 95.31 100 ARG A N 1
ATOM 803 C CA . ARG A 1 100 ? -7.116 9.236 -0.012 1.00 95.31 100 ARG A CA 1
ATOM 804 C C . ARG A 1 100 ? -6.239 9.013 1.228 1.00 95.31 100 ARG A C 1
ATOM 806 O O . ARG A 1 100 ? -5.796 7.904 1.498 1.00 95.31 100 ARG A O 1
ATOM 813 N N . LEU A 1 101 ? -5.956 10.071 1.976 1.00 95.38 101 LEU A N 1
ATOM 814 C CA . LEU A 1 101 ? -5.151 10.056 3.204 1.00 95.38 101 LEU A CA 1
ATOM 815 C C . LEU A 1 101 ? -5.902 10.599 4.427 1.00 95.38 101 LEU A C 1
ATOM 817 O O . LEU A 1 101 ? -5.294 10.799 5.477 1.00 95.38 101 LEU A O 1
ATOM 821 N N . ASN A 1 102 ? -7.199 10.888 4.299 1.00 94.25 102 ASN A N 1
ATOM 822 C CA . ASN A 1 102 ? -7.960 11.516 5.372 1.00 94.25 102 ASN A CA 1
ATOM 823 C C . ASN A 1 102 ? -7.983 10.630 6.627 1.00 94.25 102 ASN A C 1
ATOM 825 O O . ASN A 1 102 ? -8.282 9.438 6.562 1.00 94.25 102 ASN A O 1
ATOM 829 N N . GLU A 1 103 ? -7.675 11.240 7.769 1.00 93.00 103 GLU A N 1
ATOM 830 C CA . GLU A 1 103 ? -7.575 10.603 9.085 1.00 93.00 103 GLU A CA 1
ATOM 831 C C . GLU A 1 103 ? -6.484 9.525 9.205 1.00 93.00 103 GLU A C 1
ATOM 833 O O . GLU A 1 103 ? -6.565 8.655 10.077 1.00 93.00 103 GLU A O 1
ATOM 838 N N . LEU A 1 104 ? -5.457 9.578 8.352 1.00 94.19 104 LEU A N 1
ATOM 839 C CA . LEU A 1 104 ? -4.256 8.752 8.480 1.00 94.19 104 LEU A CA 1
ATOM 840 C C . LEU A 1 104 ? -3.113 9.530 9.119 1.00 94.19 104 LEU A C 1
ATOM 842 O O . LEU A 1 104 ? -2.985 10.743 8.946 1.00 94.19 104 LEU A O 1
ATOM 846 N N . TYR A 1 105 ? -2.241 8.791 9.798 1.00 95.69 105 TYR A N 1
ATOM 847 C CA . TYR A 1 105 ? -0.972 9.301 10.300 1.00 95.69 105 TYR A CA 1
ATOM 848 C C . TYR A 1 105 ? 0.125 8.970 9.293 1.00 95.69 105 TYR A C 1
ATOM 850 O O . TYR A 1 105 ? 0.361 7.799 8.993 1.00 95.69 105 TYR A O 1
ATOM 858 N N . ILE A 1 106 ? 0.786 10.000 8.770 1.00 96.12 106 ILE A N 1
ATOM 859 C CA . ILE A 1 106 ? 1.829 9.883 7.748 1.00 96.12 106 ILE A CA 1
ATOM 860 C C . ILE A 1 106 ? 3.180 10.210 8.364 1.00 96.12 106 ILE A C 1
ATOM 862 O O . ILE A 1 106 ? 3.318 11.222 9.046 1.00 96.12 106 ILE A O 1
ATOM 866 N N . GLU A 1 107 ? 4.177 9.358 8.132 1.00 96.25 107 GLU A N 1
ATOM 867 C CA . GLU A 1 107 ? 5.540 9.572 8.614 1.00 96.25 107 GLU A CA 1
ATOM 868 C C . GLU A 1 107 ? 6.045 10.942 8.145 1.00 96.25 107 GLU A C 1
ATOM 870 O O . GLU A 1 107 ? 5.975 11.285 6.960 1.00 96.25 107 GLU A O 1
ATOM 875 N N . ARG A 1 108 ? 6.573 11.732 9.085 1.00 95.75 108 ARG A N 1
ATOM 876 C CA . ARG A 1 108 ? 7.118 13.058 8.785 1.00 95.75 108 ARG A CA 1
ATOM 877 C C . ARG A 1 108 ? 8.193 12.973 7.714 1.00 95.75 108 ARG A C 1
ATOM 879 O O . ARG A 1 108 ? 8.992 12.029 7.676 1.00 95.75 108 ARG A O 1
ATOM 886 N N . LYS A 1 109 ? 8.267 14.000 6.870 1.00 93.69 109 LYS A N 1
ATOM 887 C CA . LYS A 1 109 ? 9.209 14.044 5.748 1.00 93.69 109 LYS A CA 1
ATOM 888 C C . LYS A 1 109 ? 10.655 13.838 6.205 1.00 93.69 109 LYS A C 1
ATOM 890 O O . LYS A 1 109 ? 11.357 13.003 5.641 1.00 93.69 109 LYS A O 1
ATOM 895 N N . GLU A 1 110 ? 11.077 14.513 7.272 1.00 94.38 110 GLU A N 1
ATOM 896 C CA . GLU A 1 110 ? 12.442 14.405 7.799 1.00 94.38 110 GLU A CA 1
ATOM 897 C C . GLU A 1 110 ? 12.746 12.981 8.283 1.00 94.38 110 GLU A C 1
ATOM 899 O O . GLU A 1 110 ? 13.871 12.495 8.160 1.00 94.38 110 GLU A O 1
ATOM 904 N N . LYS A 1 111 ? 11.742 12.284 8.830 1.00 94.75 111 LYS A N 1
ATOM 905 C CA . LYS A 1 111 ? 11.878 10.895 9.286 1.00 94.75 111 LYS A CA 1
ATOM 906 C C . LYS A 1 111 ? 11.968 9.932 8.112 1.00 94.75 111 LYS A C 1
ATOM 908 O O . LYS A 1 111 ? 12.892 9.119 8.088 1.00 94.75 111 LYS A O 1
ATOM 913 N N . THR A 1 112 ? 11.119 10.120 7.105 1.00 94.62 112 THR A N 1
ATOM 914 C CA . THR A 1 112 ? 11.153 9.356 5.851 1.00 94.62 112 THR A CA 1
ATOM 915 C C . THR A 1 112 ? 12.521 9.472 5.170 1.00 94.62 112 THR A C 1
ATOM 917 O O . THR A 1 112 ? 13.109 8.468 4.759 1.00 94.62 112 THR A O 1
ATOM 920 N N . GLU A 1 113 ? 13.072 10.686 5.087 1.00 95.19 113 GLU A N 1
ATOM 921 C CA . GLU A 1 113 ? 14.389 10.952 4.497 1.00 95.19 113 GLU A CA 1
ATOM 922 C C . GLU A 1 113 ? 15.518 10.277 5.282 1.00 95.19 113 GLU A C 1
ATOM 924 O O . GLU A 1 113 ? 16.371 9.604 4.697 1.00 95.19 113 GLU A O 1
ATOM 929 N N . VAL A 1 114 ? 15.504 10.389 6.615 1.00 95.06 114 VAL A N 1
ATOM 930 C CA . VAL A 1 114 ? 16.498 9.735 7.477 1.00 95.06 114 VAL A CA 1
ATOM 931 C C . VAL A 1 114 ? 16.424 8.213 7.357 1.00 95.06 114 VAL A C 1
ATOM 933 O O . VAL A 1 114 ? 17.469 7.571 7.231 1.00 95.06 114 VAL A O 1
ATOM 936 N N . ARG A 1 115 ? 15.221 7.627 7.381 1.00 93.25 115 ARG A N 1
ATOM 937 C CA . ARG A 1 115 ? 15.007 6.180 7.227 1.00 93.25 115 ARG A CA 1
ATOM 938 C C . ARG A 1 115 ? 15.509 5.691 5.872 1.00 93.25 115 ARG A C 1
ATOM 940 O O . ARG A 1 115 ? 16.255 4.717 5.818 1.00 93.25 115 ARG A O 1
ATOM 947 N N . THR A 1 116 ? 15.155 6.390 4.795 1.00 93.69 116 THR A N 1
ATOM 948 C CA . THR A 1 116 ? 15.561 6.027 3.429 1.00 93.69 116 THR A CA 1
ATOM 949 C C . THR A 1 116 ? 17.076 6.100 3.262 1.00 93.69 116 THR A C 1
ATOM 951 O O . THR A 1 116 ? 17.677 5.173 2.723 1.00 93.69 116 THR A O 1
ATOM 954 N N . ARG A 1 117 ? 17.720 7.150 3.794 1.00 94.88 117 ARG A N 1
ATOM 955 C CA . ARG A 1 117 ? 19.182 7.283 3.758 1.00 94.88 117 ARG A CA 1
ATOM 956 C C . ARG A 1 117 ? 19.879 6.166 4.533 1.00 94.88 117 ARG A C 1
ATOM 958 O O . ARG A 1 117 ? 20.803 5.562 4.006 1.00 94.88 117 ARG A O 1
ATOM 965 N N . LYS A 1 118 ? 19.425 5.861 5.754 1.00 94.44 118 LYS A N 1
ATOM 966 C CA . LYS A 1 118 ? 19.989 4.762 6.557 1.00 94.44 118 LYS A CA 1
ATOM 967 C C . LYS A 1 118 ? 19.859 3.414 5.846 1.00 94.44 118 LYS A C 1
ATOM 969 O O . LYS A 1 118 ? 20.830 2.671 5.782 1.00 94.44 118 LYS A O 1
ATOM 974 N N . ASN A 1 119 ? 18.693 3.136 5.262 1.00 91.38 119 ASN A N 1
ATOM 975 C CA . ASN A 1 119 ? 18.477 1.923 4.476 1.00 91.38 119 ASN A CA 1
ATOM 976 C C . ASN A 1 119 ? 19.440 1.845 3.279 1.00 91.38 119 ASN A C 1
ATOM 978 O O . ASN A 1 119 ? 20.039 0.803 3.037 1.00 91.38 119 ASN A O 1
ATOM 982 N N . GLN A 1 120 ? 19.643 2.957 2.566 1.00 92.69 120 GLN A N 1
ATOM 983 C CA . GLN A 1 120 ? 20.606 3.022 1.466 1.00 92.69 120 GLN A CA 1
ATOM 984 C C . GLN A 1 120 ? 22.044 2.759 1.945 1.00 92.69 120 GLN A C 1
ATOM 986 O O . GLN A 1 120 ? 22.743 1.951 1.344 1.00 92.69 120 GLN A O 1
ATOM 991 N N . GLU A 1 121 ? 22.469 3.371 3.054 1.00 93.44 121 GLU A N 1
ATOM 992 C CA . GLU A 1 121 ? 23.796 3.142 3.646 1.00 93.44 121 GLU A CA 1
ATOM 993 C C . GLU A 1 121 ? 24.018 1.669 4.038 1.00 93.44 121 GLU A C 1
ATOM 995 O O . GLU A 1 121 ? 25.118 1.136 3.877 1.00 93.44 121 GLU A O 1
ATOM 1000 N N . GLU A 1 122 ? 22.995 0.995 4.565 1.00 92.25 122 GLU A N 1
ATOM 1001 C CA . GLU A 1 122 ? 23.050 -0.433 4.901 1.00 92.25 122 GLU A CA 1
ATOM 1002 C C . GLU A 1 122 ? 23.111 -1.322 3.654 1.00 92.25 122 GLU A C 1
ATOM 1004 O O . GLU A 1 122 ? 23.911 -2.264 3.601 1.00 92.25 122 GLU A O 1
ATOM 1009 N N . LEU A 1 123 ? 22.315 -1.001 2.632 1.00 89.62 123 LEU A N 1
ATOM 1010 C CA . LEU A 1 123 ? 22.330 -1.701 1.350 1.00 89.62 123 LEU A CA 1
ATOM 1011 C C . LEU A 1 123 ? 23.683 -1.564 0.655 1.00 89.62 123 LEU A C 1
ATOM 1013 O O . LEU A 1 123 ? 24.224 -2.572 0.211 1.00 89.62 123 LEU A O 1
ATOM 1017 N N . ASP A 1 124 ? 24.271 -0.369 0.632 1.00 91.62 124 ASP A N 1
ATOM 1018 C CA . ASP A 1 124 ? 25.578 -0.132 0.014 1.00 91.62 124 ASP A CA 1
ATOM 1019 C C . ASP A 1 124 ? 26.715 -0.855 0.747 1.00 91.62 124 ASP A C 1
ATOM 1021 O O . ASP A 1 124 ? 27.660 -1.324 0.111 1.00 91.62 124 ASP A O 1
ATOM 1025 N N . LYS A 1 125 ? 26.619 -1.019 2.074 1.00 92.75 125 LYS A N 1
ATOM 1026 C CA . LYS A 1 125 ? 27.578 -1.834 2.842 1.00 92.75 125 LYS A CA 1
ATOM 1027 C C . LYS A 1 125 ? 27.507 -3.313 2.473 1.00 92.75 125 LYS A C 1
ATOM 1029 O O . LYS A 1 125 ? 28.538 -3.979 2.426 1.00 92.75 125 LYS A O 1
ATOM 1034 N N . LYS A 1 126 ? 26.299 -3.842 2.264 1.00 91.56 126 LYS A N 1
ATOM 1035 C CA . LYS A 1 126 ? 26.076 -5.274 2.015 1.00 91.56 126 LYS A CA 1
ATOM 1036 C C . LYS A 1 126 ? 26.222 -5.643 0.536 1.00 91.56 126 LYS A C 1
ATOM 1038 O O . LYS A 1 126 ? 26.700 -6.729 0.217 1.00 91.56 126 LYS A O 1
ATOM 1043 N N . TYR A 1 127 ? 25.817 -4.740 -0.352 1.00 88.19 127 TYR A N 1
ATOM 1044 C CA . TYR A 1 127 ? 25.752 -4.917 -1.799 1.00 88.19 127 TYR A CA 1
ATOM 1045 C C . TYR A 1 127 ? 26.106 -3.597 -2.509 1.00 88.19 127 TYR A C 1
ATOM 1047 O O . TYR A 1 127 ? 25.209 -2.875 -2.959 1.00 88.19 127 TYR A O 1
ATOM 1055 N N . PRO A 1 128 ? 27.405 -3.271 -2.626 1.00 86.88 128 PRO A N 1
ATOM 1056 C CA . PRO A 1 128 ? 27.855 -1.980 -3.137 1.00 86.88 128 PRO A CA 1
ATOM 1057 C C . PRO A 1 128 ? 27.222 -1.624 -4.483 1.00 86.88 128 PRO A C 1
ATOM 1059 O O . PRO A 1 128 ? 27.359 -2.377 -5.446 1.00 86.88 128 PRO A O 1
ATOM 1062 N N . GLN A 1 129 ? 26.530 -0.479 -4.537 1.00 81.75 129 GLN A N 1
ATOM 1063 C CA . GLN A 1 129 ? 25.925 0.092 -5.750 1.00 81.75 129 GLN A CA 1
ATOM 1064 C C . GLN A 1 129 ? 24.886 -0.795 -6.457 1.00 81.75 129 GLN A C 1
ATOM 1066 O O . GLN A 1 129 ? 24.460 -0.467 -7.563 1.00 81.75 129 GLN A O 1
ATOM 1071 N N . LYS A 1 130 ? 24.447 -1.896 -5.837 1.00 86.62 130 LYS A N 1
ATOM 1072 C CA . LYS A 1 130 ? 23.487 -2.827 -6.443 1.00 86.62 130 LYS A CA 1
ATOM 1073 C C . LYS A 1 130 ? 22.036 -2.401 -6.231 1.00 86.62 130 LYS A C 1
ATOM 1075 O O . LYS A 1 130 ? 21.176 -2.807 -7.004 1.00 86.62 130 LYS A O 1
ATOM 1080 N N . TYR A 1 131 ? 21.759 -1.599 -5.206 1.00 88.44 131 TYR A N 1
ATOM 1081 C CA . TYR A 1 131 ? 20.405 -1.186 -4.846 1.00 88.44 131 TYR A CA 1
ATOM 1082 C C . TYR A 1 131 ? 20.306 0.332 -4.731 1.00 88.44 131 TYR A C 1
ATOM 1084 O O . TYR A 1 131 ? 21.237 0.984 -4.257 1.00 88.44 131 TYR A O 1
ATOM 1092 N N . LYS A 1 132 ? 19.165 0.892 -5.131 1.00 92.19 132 LYS A N 1
ATOM 1093 C CA . LYS A 1 132 ? 18.824 2.304 -4.935 1.00 92.19 132 LYS A CA 1
ATOM 1094 C C . LYS A 1 132 ? 17.436 2.446 -4.328 1.00 92.19 132 LYS A C 1
ATOM 1096 O O . LYS A 1 132 ? 16.504 1.784 -4.767 1.00 92.19 132 LYS A O 1
ATOM 1101 N N . SER A 1 133 ? 17.303 3.331 -3.345 1.00 92.81 133 SER A N 1
ATOM 1102 C CA . SER A 1 133 ? 16.027 3.677 -2.711 1.00 92.81 133 SER A CA 1
ATOM 1103 C C . SER A 1 133 ? 15.676 5.150 -2.928 1.00 92.81 133 SER A C 1
ATOM 1105 O O . SER A 1 133 ? 16.491 6.034 -2.666 1.00 92.81 133 SER A O 1
ATOM 1107 N N . PHE A 1 134 ? 14.444 5.418 -3.354 1.00 95.31 134 PHE A N 1
ATOM 1108 C CA . PHE A 1 134 ? 13.890 6.755 -3.566 1.00 95.31 134 PHE A CA 1
ATOM 1109 C C . PHE A 1 134 ? 12.544 6.916 -2.857 1.00 95.31 134 PHE A C 1
ATOM 1111 O O . PHE A 1 134 ? 11.874 5.937 -2.530 1.00 95.31 134 PHE A O 1
ATOM 1118 N N . ILE A 1 135 ? 12.140 8.167 -2.634 1.00 96.69 135 ILE A N 1
ATOM 1119 C CA . ILE A 1 135 ? 10.904 8.503 -1.920 1.00 96.69 135 ILE A CA 1
ATOM 1120 C C . ILE A 1 135 ? 9.811 8.893 -2.918 1.00 96.69 135 ILE A C 1
ATOM 1122 O O . ILE A 1 135 ? 10.049 9.695 -3.822 1.00 96.69 135 ILE A O 1
ATOM 1126 N N . LEU A 1 136 ? 8.608 8.357 -2.716 1.00 96.50 136 LEU A N 1
ATOM 1127 C CA . LEU A 1 136 ? 7.375 8.814 -3.362 1.00 96.50 136 LEU A CA 1
ATOM 1128 C C . LEU A 1 136 ? 6.572 9.701 -2.404 1.00 96.50 136 LEU A C 1
ATOM 1130 O O . LEU A 1 136 ? 6.645 9.509 -1.192 1.00 96.50 136 LEU A O 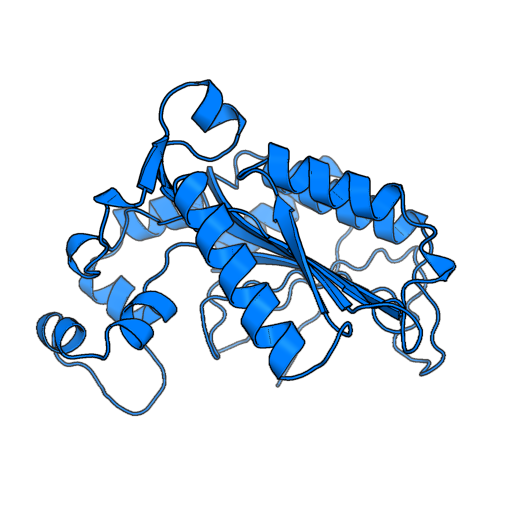1
ATOM 1134 N N . PRO A 1 137 ? 5.754 10.640 -2.903 1.00 95.94 137 PRO A N 1
ATOM 1135 C CA . PRO A 1 137 ? 4.716 11.241 -2.081 1.00 95.94 137 PRO A CA 1
ATOM 1136 C C . PRO A 1 137 ? 3.698 10.168 -1.645 1.00 95.94 137 PRO A C 1
ATOM 1138 O O . PRO A 1 137 ? 3.588 9.125 -2.287 1.00 95.94 137 PRO A O 1
ATOM 1141 N N . PRO A 1 138 ? 2.947 10.385 -0.557 1.00 96.00 138 PRO A N 1
ATOM 1142 C CA . PRO A 1 138 ? 1.891 9.469 -0.135 1.00 96.00 138 PRO A CA 1
ATOM 1143 C C . PRO A 1 138 ? 0.600 9.658 -0.957 1.00 96.00 138 PRO A C 1
ATOM 1145 O O . PRO A 1 138 ? 0.383 10.699 -1.591 1.00 96.00 138 PRO A O 1
ATOM 1148 N N . GLY A 1 139 ? -0.296 8.670 -0.890 1.00 94.81 139 GLY A N 1
ATOM 1149 C CA . GLY A 1 139 ? -1.648 8.743 -1.456 1.00 94.81 139 GLY A CA 1
ATOM 1150 C C . GLY A 1 139 ? -1.704 8.681 -2.985 1.00 94.81 139 GLY A C 1
ATOM 1151 O O . GLY A 1 139 ? -0.769 8.230 -3.647 1.00 94.81 139 GLY A O 1
ATOM 1152 N N . VAL A 1 140 ? -2.802 9.168 -3.568 1.00 94.38 140 VAL A N 1
ATOM 1153 C CA . VAL A 1 140 ? -3.027 9.172 -5.029 1.00 94.38 140 VAL A CA 1
ATOM 1154 C C . VAL A 1 140 ? -1.885 9.863 -5.783 1.00 94.38 140 VAL A C 1
ATOM 1156 O O . VAL A 1 140 ? -1.446 9.367 -6.821 1.00 94.38 140 VAL A O 1
ATOM 1159 N N . LYS A 1 141 ? -1.347 10.966 -5.245 1.00 95.06 141 LYS A N 1
ATOM 1160 C CA . LYS A 1 141 ? -0.185 11.680 -5.806 1.00 95.06 141 LYS A CA 1
ATOM 1161 C C . LYS A 1 141 ? 1.034 10.756 -5.960 1.00 95.06 141 LYS A C 1
ATOM 1163 O O . LYS A 1 141 ? 1.699 10.795 -6.994 1.00 95.06 141 LYS A O 1
ATOM 1168 N N . GLY A 1 142 ? 1.299 9.910 -4.962 1.00 95.38 142 GLY A N 1
ATOM 1169 C CA . GLY A 1 142 ? 2.363 8.901 -4.987 1.00 95.38 142 GLY A CA 1
ATOM 1170 C C . GLY A 1 142 ? 2.185 7.873 -6.086 1.00 95.38 142 GLY A C 1
ATOM 1171 O O . GLY A 1 142 ? 3.113 7.610 -6.850 1.00 95.38 142 GLY A O 1
ATOM 1172 N N . VAL A 1 143 ? 0.967 7.347 -6.205 1.00 93.25 143 VAL A N 1
ATOM 1173 C CA . VAL A 1 143 ? 0.636 6.362 -7.236 1.00 93.25 143 VAL A CA 1
ATOM 1174 C C . VAL A 1 143 ? 0.778 6.975 -8.623 1.00 93.25 143 VAL A C 1
ATOM 1176 O O . VAL A 1 143 ? 1.413 6.381 -9.484 1.00 93.25 143 VAL A O 1
ATOM 1179 N N . MET A 1 144 ? 0.277 8.193 -8.840 1.00 94.06 144 MET A N 1
ATOM 1180 C CA . MET A 1 144 ? 0.446 8.888 -10.119 1.00 94.06 144 MET A CA 1
ATOM 1181 C C . MET A 1 144 ? 1.919 9.091 -10.481 1.00 94.06 144 MET A C 1
ATOM 1183 O O . MET A 1 144 ? 2.281 8.963 -11.647 1.00 94.06 144 MET A O 1
ATOM 1187 N N . GLN A 1 145 ? 2.776 9.398 -9.504 1.00 95.19 145 GLN A N 1
ATOM 1188 C CA . GLN A 1 145 ? 4.211 9.509 -9.748 1.00 95.19 145 GLN A CA 1
ATOM 1189 C C . GLN A 1 145 ? 4.843 8.151 -10.082 1.00 95.19 145 GLN A C 1
ATOM 1191 O O . GLN A 1 145 ? 5.647 8.087 -11.005 1.00 95.19 145 GLN A O 1
ATOM 1196 N N . ALA A 1 146 ? 4.464 7.076 -9.387 1.00 91.94 146 ALA A N 1
ATOM 1197 C CA . ALA A 1 146 ? 4.928 5.724 -9.700 1.00 91.94 146 ALA A CA 1
ATOM 1198 C C . ALA A 1 146 ? 4.505 5.283 -11.113 1.00 91.94 146 ALA A C 1
ATOM 1200 O O . ALA A 1 146 ? 5.330 4.782 -11.870 1.00 91.94 146 ALA A O 1
ATOM 1201 N N . ILE A 1 147 ? 3.252 5.545 -11.499 1.00 88.62 147 ILE A N 1
ATOM 1202 C CA . ILE A 1 147 ? 2.739 5.273 -12.850 1.00 88.62 147 ILE A CA 1
ATOM 1203 C C . ILE A 1 147 ? 3.541 6.053 -13.898 1.00 88.62 147 ILE A C 1
ATOM 1205 O O . ILE A 1 147 ? 3.987 5.461 -14.873 1.00 88.62 147 ILE A O 1
ATOM 1209 N N . ARG A 1 148 ? 3.790 7.352 -13.677 1.00 90.12 148 ARG A N 1
ATOM 1210 C CA . ARG A 1 148 ? 4.618 8.162 -14.588 1.00 90.12 148 ARG A CA 1
ATOM 1211 C C . ARG A 1 148 ? 6.026 7.609 -14.734 1.00 90.12 148 ARG A C 1
ATOM 1213 O O . ARG A 1 148 ? 6.516 7.538 -15.849 1.00 90.12 148 ARG A O 1
ATOM 1220 N N . ILE A 1 149 ? 6.648 7.177 -13.632 1.00 90.38 149 ILE A N 1
ATOM 1221 C CA . ILE A 1 149 ? 7.957 6.521 -13.691 1.00 90.38 149 ILE A CA 1
ATOM 1222 C C . ILE A 1 149 ? 7.874 5.318 -14.627 1.00 90.38 149 ILE A C 1
ATOM 1224 O O . ILE A 1 149 ? 8.687 5.244 -15.530 1.00 90.38 149 ILE A O 1
ATOM 1228 N N . ILE A 1 150 ? 6.885 4.431 -14.470 1.00 83.38 150 ILE A N 1
ATOM 1229 C CA . ILE A 1 150 ? 6.712 3.256 -15.341 1.00 83.38 150 ILE A CA 1
ATOM 1230 C C . ILE A 1 150 ? 6.521 3.664 -16.812 1.00 83.38 150 ILE A C 1
ATOM 1232 O O . ILE A 1 150 ? 7.159 3.076 -17.681 1.00 83.38 150 ILE A O 1
ATOM 1236 N N . GLN A 1 151 ? 5.690 4.672 -17.088 1.00 81.38 151 GLN A N 1
ATOM 1237 C CA . GLN A 1 151 ? 5.402 5.163 -18.444 1.00 81.38 151 GLN A CA 1
ATOM 1238 C C . GLN A 1 151 ? 6.615 5.826 -19.116 1.00 81.38 151 GLN A C 1
ATOM 1240 O O . GLN A 1 151 ? 6.791 5.710 -20.327 1.00 81.38 151 GLN A O 1
ATOM 1245 N N . ASP A 1 152 ? 7.465 6.496 -18.336 1.00 83.62 152 ASP A N 1
ATOM 1246 C CA . ASP A 1 152 ? 8.690 7.138 -18.819 1.00 83.62 152 ASP A CA 1
ATOM 1247 C C . ASP A 1 152 ? 9.825 6.124 -19.072 1.00 83.62 152 ASP A C 1
ATOM 1249 O O . ASP A 1 152 ? 10.839 6.458 -19.697 1.00 83.62 152 ASP A O 1
ATOM 1253 N N . LEU A 1 153 ? 9.694 4.877 -18.599 1.00 76.88 153 LEU A N 1
ATOM 1254 C CA . LEU A 1 153 ? 10.675 3.830 -18.873 1.00 76.88 153 LEU A CA 1
ATOM 1255 C C . LEU A 1 153 ? 10.547 3.328 -20.306 1.0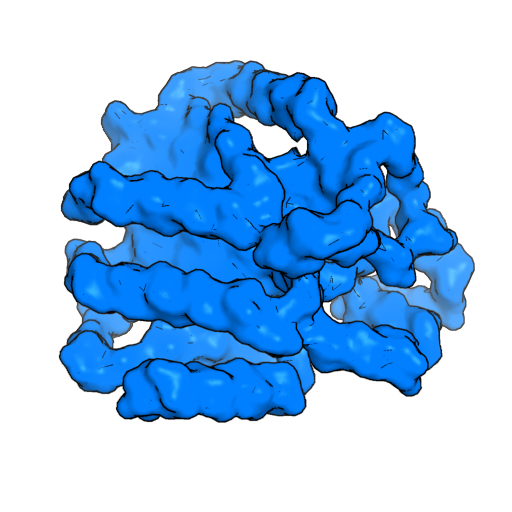0 76.88 153 LEU A C 1
ATOM 1257 O O . LEU A 1 153 ? 9.467 3.025 -20.808 1.00 76.88 153 LEU A O 1
ATOM 1261 N N . ASN A 1 154 ? 11.696 3.070 -20.926 1.00 66.12 154 ASN A N 1
ATOM 1262 C CA . ASN A 1 154 ? 11.734 2.139 -22.041 1.00 66.12 154 ASN A CA 1
ATOM 1263 C C . ASN A 1 154 ? 11.556 0.714 -21.490 1.00 66.12 154 ASN A C 1
ATOM 1265 O O . ASN A 1 154 ? 12.533 0.046 -21.158 1.00 66.12 154 ASN A O 1
ATOM 1269 N N . LEU A 1 155 ? 10.305 0.264 -21.367 1.00 60.47 155 LEU A N 1
ATOM 1270 C CA . LEU A 1 155 ? 9.924 -1.018 -20.753 1.00 60.47 155 LEU A CA 1
ATOM 1271 C C . LEU A 1 155 ? 10.634 -2.242 -21.363 1.00 60.47 155 LEU A C 1
ATOM 1273 O O . LEU A 1 155 ? 10.724 -3.281 -20.715 1.00 60.47 155 LEU A O 1
ATOM 1277 N N . GLY A 1 156 ? 11.203 -2.120 -22.570 1.00 55.25 156 GLY A N 1
ATOM 1278 C CA . GLY A 1 156 ? 12.020 -3.161 -23.199 1.00 55.25 156 GLY A CA 1
ATOM 1279 C C . GLY A 1 156 ? 13.331 -3.503 -22.470 1.00 55.25 156 GLY A C 1
ATOM 1280 O O . GLY A 1 156 ? 13.931 -4.526 -22.790 1.00 55.25 156 GLY A O 1
ATOM 1281 N N . SER A 1 157 ? 13.789 -2.689 -21.508 1.00 63.69 157 SER A N 1
ATOM 1282 C CA . SER A 1 157 ? 15.005 -2.946 -20.712 1.00 63.69 157 SER A CA 1
ATOM 1283 C C . SER A 1 157 ? 14.742 -3.388 -19.267 1.00 63.69 157 SER A C 1
ATOM 1285 O O . SER A 1 157 ? 15.691 -3.671 -18.533 1.00 63.69 157 SER A O 1
ATOM 1287 N N . VAL A 1 158 ? 13.478 -3.457 -18.844 1.00 67.62 158 VAL A N 1
ATOM 1288 C CA . VAL A 1 158 ? 13.097 -3.875 -17.490 1.00 67.62 158 VAL A CA 1
ATOM 1289 C C . VAL A 1 158 ? 13.017 -5.401 -17.445 1.00 67.62 158 VAL A C 1
ATOM 1291 O O . VAL A 1 158 ? 12.264 -6.011 -18.202 1.00 67.62 158 VAL A O 1
ATOM 1294 N N . LYS A 1 159 ? 13.797 -6.029 -16.559 1.00 69.31 159 LYS A N 1
ATOM 1295 C CA . LYS A 1 159 ? 13.731 -7.477 -16.299 1.00 69.31 159 LYS A CA 1
ATOM 1296 C C . LYS A 1 159 ? 12.618 -7.835 -15.325 1.00 69.31 159 LYS A C 1
ATOM 1298 O O . LYS A 1 159 ? 11.983 -8.870 -15.496 1.00 69.31 159 LYS A O 1
ATOM 1303 N N . PHE A 1 160 ? 12.418 -6.985 -14.321 1.00 72.94 160 PHE A N 1
ATOM 1304 C CA . PHE A 1 160 ? 11.369 -7.123 -13.322 1.00 72.94 160 PHE A CA 1
ATOM 1305 C C . PHE A 1 160 ? 10.820 -5.747 -12.950 1.00 72.94 160 PHE A C 1
ATOM 1307 O O . PHE A 1 160 ? 11.583 -4.801 -12.758 1.00 72.94 160 PHE A O 1
ATOM 1314 N N . GLY A 1 161 ? 9.502 -5.634 -12.827 1.00 76.62 161 GLY A N 1
ATOM 1315 C CA . GLY A 1 161 ? 8.852 -4.441 -12.300 1.00 76.62 161 GLY A CA 1
ATOM 1316 C C . GLY A 1 161 ? 7.672 -4.820 -11.421 1.00 76.62 161 GLY A C 1
ATOM 1317 O O . GLY A 1 161 ? 6.859 -5.632 -11.839 1.00 76.62 161 GLY A O 1
ATOM 1318 N N . SER A 1 162 ? 7.543 -4.238 -10.235 1.00 80.00 162 SER A N 1
ATOM 1319 C CA . SER A 1 162 ? 6.373 -4.427 -9.380 1.00 80.00 162 SER A CA 1
ATOM 1320 C C . SER A 1 162 ? 5.871 -3.107 -8.829 1.00 80.00 162 SER A C 1
ATOM 1322 O O . SER A 1 162 ? 6.658 -2.223 -8.497 1.00 80.00 162 SER A O 1
ATOM 1324 N N . ILE A 1 163 ? 4.554 -2.965 -8.731 1.00 83.62 163 ILE A N 1
ATOM 1325 C CA . ILE A 1 163 ? 3.918 -1.873 -7.999 1.00 83.62 163 ILE A CA 1
ATOM 1326 C C . ILE A 1 163 ? 2.944 -2.461 -6.992 1.00 83.62 163 ILE A C 1
ATOM 1328 O O . ILE A 1 163 ? 2.090 -3.265 -7.354 1.00 83.62 163 ILE A O 1
ATOM 1332 N N . TYR A 1 164 ? 3.063 -2.033 -5.741 1.00 85.81 164 TYR A N 1
ATOM 1333 C CA . TYR A 1 164 ? 2.192 -2.405 -4.638 1.00 85.81 164 TYR A CA 1
ATOM 1334 C C . TYR A 1 164 ? 1.676 -1.155 -3.938 1.00 85.81 164 TYR A C 1
ATOM 1336 O O . TYR A 1 164 ? 2.424 -0.216 -3.669 1.00 85.81 164 TYR A O 1
ATOM 1344 N N . VAL A 1 165 ? 0.381 -1.147 -3.646 1.00 86.56 165 VAL A N 1
ATOM 1345 C CA . VAL A 1 165 ? -0.324 -0.056 -2.983 1.00 86.56 165 VAL A CA 1
ATOM 1346 C C . VAL A 1 165 ? -1.168 -0.646 -1.864 1.00 86.56 165 VAL A C 1
ATOM 1348 O O . VAL A 1 165 ? -2.070 -1.447 -2.108 1.00 86.56 165 VAL A O 1
ATOM 1351 N N . ASP A 1 166 ? -0.885 -0.237 -0.636 1.00 88.94 166 ASP A N 1
ATOM 1352 C CA . ASP A 1 166 ? -1.756 -0.479 0.505 1.00 88.94 166 ASP A CA 1
ATOM 1353 C C . ASP A 1 166 ? -3.052 0.324 0.368 1.00 88.94 166 ASP A C 1
ATOM 1355 O O . ASP A 1 166 ? -3.030 1.505 0.018 1.00 88.94 166 ASP A O 1
ATOM 1359 N N . ILE A 1 167 ? -4.182 -0.273 0.724 1.00 87.00 167 ILE A N 1
ATOM 1360 C CA . ILE A 1 167 ? -5.505 0.337 0.644 1.00 87.00 167 ILE A CA 1
ATOM 1361 C C . ILE A 1 167 ? -6.400 -0.093 1.809 1.00 87.00 167 ILE A C 1
ATOM 1363 O O . ILE A 1 167 ? -6.315 -1.213 2.309 1.00 87.00 167 ILE A O 1
ATOM 1367 N N . ILE A 1 168 ? -7.306 0.791 2.217 1.00 87.00 168 ILE A N 1
ATOM 1368 C CA . ILE A 1 168 ? -8.423 0.468 3.107 1.00 87.00 168 ILE A CA 1
ATOM 1369 C C . ILE A 1 168 ? -9.700 0.486 2.281 1.00 87.00 168 ILE A C 1
ATOM 1371 O O . ILE A 1 168 ? -10.097 1.519 1.737 1.00 87.00 168 ILE A O 1
ATOM 1375 N N . TRP A 1 169 ? -10.364 -0.662 2.220 1.00 83.19 169 TRP A N 1
ATOM 1376 C CA . TRP A 1 169 ? -11.647 -0.811 1.547 1.00 83.19 169 TRP A CA 1
ATOM 1377 C C . TRP A 1 169 ? -12.785 -0.172 2.348 1.00 83.19 169 TRP A C 1
ATOM 1379 O O . TRP A 1 169 ? -12.834 -0.256 3.574 1.00 83.19 169 TRP A O 1
ATOM 1389 N N . LYS A 1 170 ? -13.783 0.387 1.666 1.00 85.62 170 LYS A N 1
ATOM 1390 C CA . LYS A 1 170 ? -15.014 0.898 2.295 1.00 85.62 170 LYS A CA 1
ATOM 1391 C C . LYS A 1 170 ? -15.769 -0.187 3.060 1.00 85.62 170 LYS A C 1
ATOM 1393 O O . LYS A 1 170 ? -16.279 0.037 4.155 1.00 85.62 170 LYS A O 1
ATOM 1398 N N . THR A 1 171 ? -15.785 -1.400 2.530 1.00 78.56 171 THR A N 1
ATOM 1399 C CA . THR A 1 171 ? -16.341 -2.592 3.180 1.00 78.56 171 THR A CA 1
ATOM 1400 C C . THR A 1 171 ? -15.578 -3.036 4.420 1.00 78.56 171 THR A C 1
ATOM 1402 O O . THR A 1 171 ? -16.219 -3.540 5.343 1.00 78.56 171 THR A O 1
ATOM 1405 N N . TRP A 1 172 ? -14.259 -2.816 4.492 1.00 80.44 172 TRP A N 1
ATOM 1406 C CA . TRP A 1 172 ? -13.492 -3.055 5.718 1.00 80.44 172 TRP A CA 1
ATOM 1407 C C . TRP A 1 172 ? -14.020 -2.187 6.862 1.00 80.44 172 TRP A C 1
ATOM 1409 O O . TRP A 1 172 ? -14.242 -2.686 7.960 1.00 80.44 172 TRP A O 1
ATOM 1419 N N . ILE A 1 173 ? -14.331 -0.916 6.587 1.00 85.38 173 ILE A N 1
ATOM 1420 C CA . ILE A 1 173 ? -14.907 -0.001 7.585 1.00 85.38 173 ILE A CA 1
ATOM 1421 C C . ILE A 1 173 ? -16.236 -0.542 8.118 1.00 85.38 173 ILE A C 1
ATOM 1423 O O . ILE A 1 173 ? -16.472 -0.556 9.325 1.00 85.38 173 ILE A O 1
ATOM 1427 N N . HIS A 1 174 ? -17.101 -1.032 7.229 1.00 82.94 174 HIS A N 1
ATOM 1428 C CA . HIS A 1 174 ? -18.358 -1.653 7.639 1.00 82.94 174 HIS A CA 1
ATOM 1429 C C . HIS A 1 174 ? -18.138 -2.915 8.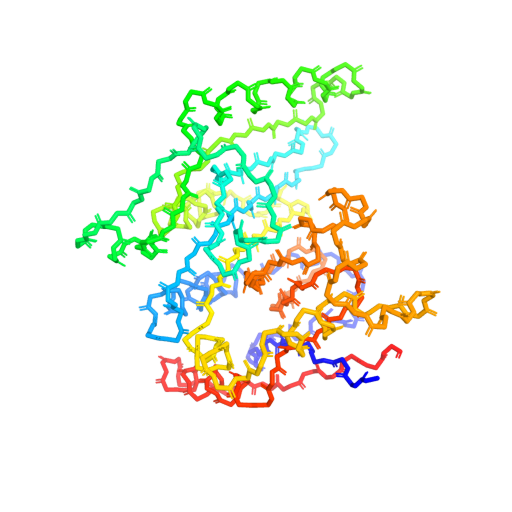478 1.00 82.94 174 HIS A C 1
ATOM 1431 O O . HIS A 1 174 ? -18.831 -3.097 9.479 1.00 82.94 174 HIS A O 1
ATOM 1437 N N . TYR A 1 175 ? -17.186 -3.770 8.096 1.00 80.56 175 TYR A N 1
ATOM 1438 C CA . TYR A 1 175 ? -16.840 -4.968 8.860 1.00 80.56 175 TYR A CA 1
ATOM 1439 C C . TYR A 1 175 ? -16.340 -4.611 10.262 1.00 80.56 175 TYR A C 1
ATOM 1441 O O . TYR A 1 175 ? -16.876 -5.128 11.240 1.00 80.56 175 TYR A O 1
ATOM 1449 N N . TYR A 1 176 ? -15.403 -3.663 10.357 1.00 84.25 176 TYR A N 1
ATOM 1450 C CA . TYR A 1 176 ? -14.845 -3.195 11.622 1.00 84.25 176 TYR A CA 1
ATOM 1451 C C . TYR A 1 176 ? -15.920 -2.629 12.556 1.00 84.25 176 TYR A C 1
ATOM 1453 O O . TYR A 1 176 ? -15.955 -2.954 13.736 1.00 84.25 176 TYR A O 1
ATOM 1461 N N . ASN A 1 177 ? -16.857 -1.844 12.022 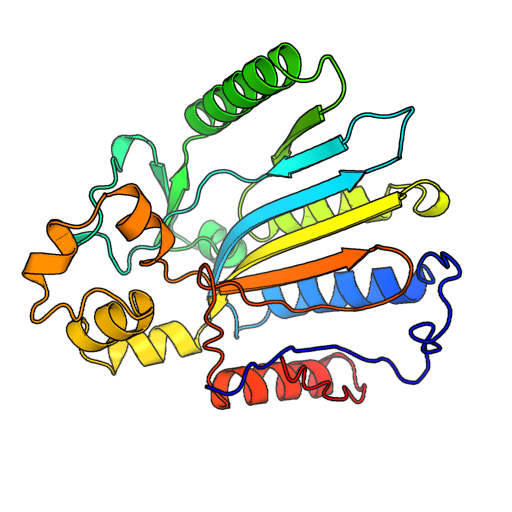1.00 86.50 177 ASN A N 1
ATOM 1462 C CA . ASN A 1 177 ? -17.926 -1.239 12.821 1.00 86.50 177 ASN A CA 1
ATOM 1463 C C . ASN A 1 177 ? -19.027 -2.226 13.248 1.00 86.50 177 ASN A C 1
ATOM 1465 O O . ASN A 1 177 ? -19.794 -1.919 14.157 1.00 86.50 177 ASN A O 1
ATOM 1469 N N . SER A 1 178 ? -19.162 -3.371 12.571 1.00 83.81 178 SER A N 1
ATOM 1470 C CA . SER A 1 178 ? -20.235 -4.351 12.822 1.00 83.81 178 SER A CA 1
ATOM 1471 C C . SER A 1 178 ? -19.761 -5.630 13.514 1.00 83.81 178 SER A C 1
ATOM 1473 O O . SER A 1 178 ? -20.588 -6.472 13.866 1.00 83.81 178 SER A O 1
ATOM 1475 N N . THR A 1 179 ? -18.453 -5.774 13.729 1.00 79.81 179 THR A N 1
ATOM 1476 C CA . THR A 1 179 ? -17.841 -6.971 14.311 1.00 79.81 179 THR A CA 1
ATOM 1477 C C . THR A 1 179 ? -17.154 -6.615 15.628 1.00 79.81 179 THR A C 1
ATOM 1479 O O . THR A 1 179 ? -16.458 -5.603 15.680 1.00 79.81 179 THR A O 1
ATOM 1482 N N . PRO A 1 180 ? -17.309 -7.425 16.695 1.00 84.44 180 PRO A N 1
ATOM 1483 C CA . PRO A 1 180 ? -16.555 -7.233 17.931 1.00 84.44 180 PRO A CA 1
ATOM 1484 C C . PRO A 1 180 ? -15.050 -7.191 17.662 1.00 84.44 180 PRO A C 1
ATOM 1486 O O . PRO A 1 180 ? -14.528 -8.003 16.894 1.00 84.44 180 PRO A O 1
ATOM 1489 N N . LYS A 1 181 ? -14.350 -6.253 18.297 1.00 84.19 181 LYS A N 1
ATOM 1490 C CA . LYS A 1 181 ? -12.935 -5.987 18.030 1.00 84.19 181 LYS A CA 1
ATOM 1491 C C . LYS A 1 181 ? -12.046 -7.183 18.361 1.00 84.19 181 LYS A C 1
ATOM 1493 O O . LYS A 1 181 ? -11.143 -7.497 17.593 1.00 84.19 181 LYS A O 1
ATOM 1498 N N . GLU A 1 182 ? -12.359 -7.873 19.452 1.00 80.50 182 GLU A N 1
ATOM 1499 C CA . GLU A 1 182 ? -11.734 -9.123 19.896 1.00 80.50 182 GLU A CA 1
ATOM 1500 C C . GLU A 1 182 ? -11.673 -10.116 18.735 1.00 80.50 182 GLU A C 1
ATOM 1502 O O . GLU A 1 182 ? -10.620 -10.645 18.396 1.00 80.50 182 GLU A O 1
ATOM 1507 N N . ARG A 1 183 ? -12.814 -10.306 18.064 1.00 78.38 183 ARG A N 1
ATOM 1508 C CA . ARG A 1 183 ? -12.941 -11.236 16.947 1.00 78.38 183 ARG A CA 1
ATOM 1509 C C . ARG A 1 183 ? -12.096 -10.807 15.751 1.00 78.38 183 ARG A C 1
ATOM 1511 O O . ARG A 1 183 ? -11.435 -11.652 15.165 1.00 78.38 183 ARG A O 1
ATOM 1518 N N . ILE A 1 184 ? -12.096 -9.517 15.410 1.00 79.12 184 ILE A N 1
ATOM 1519 C CA . ILE A 1 184 ? -11.275 -8.991 14.307 1.00 79.12 184 ILE A CA 1
ATOM 1520 C C . ILE A 1 184 ? -9.797 -9.268 14.573 1.00 79.12 184 ILE A C 1
ATOM 1522 O O . ILE A 1 184 ? -9.089 -9.733 13.685 1.00 79.12 184 ILE A O 1
ATOM 1526 N N . ILE A 1 185 ? -9.334 -8.987 15.790 1.00 79.69 185 ILE A N 1
ATOM 1527 C CA . ILE A 1 185 ? -7.935 -9.188 16.143 1.00 79.69 185 ILE A CA 1
ATOM 1528 C C . ILE A 1 185 ? -7.571 -10.678 16.100 1.00 79.69 185 ILE A C 1
ATOM 1530 O O . ILE A 1 185 ? -6.564 -11.036 15.490 1.00 79.69 185 ILE A O 1
ATOM 1534 N N . PHE A 1 186 ? -8.400 -11.551 16.677 1.00 74.69 186 PHE A N 1
ATOM 1535 C CA . PHE A 1 186 ? -8.161 -12.993 16.619 1.00 74.69 186 PHE A CA 1
ATOM 1536 C C . PHE A 1 186 ? -8.143 -13.531 15.186 1.00 74.69 186 PHE A C 1
ATOM 1538 O O . PHE A 1 186 ? -7.317 -14.385 14.878 1.00 74.69 186 PHE A O 1
ATOM 1545 N N . ASP A 1 187 ? -8.994 -13.012 14.298 1.00 73.69 187 ASP A N 1
ATOM 1546 C CA . ASP A 1 187 ? -8.987 -13.390 12.882 1.00 73.69 187 ASP A CA 1
ATOM 1547 C C . ASP A 1 187 ? -7.684 -12.954 12.175 1.00 73.69 187 ASP A C 1
ATOM 1549 O O . ASP A 1 187 ? -7.191 -13.681 11.314 1.00 73.69 187 ASP A O 1
ATOM 1553 N N . LEU A 1 188 ? -7.108 -11.799 12.540 1.00 74.19 188 LEU A N 1
ATOM 1554 C CA . LEU A 1 188 ? -5.877 -11.259 11.938 1.00 74.19 188 LEU A CA 1
ATOM 1555 C C . LEU A 1 188 ? -4.585 -11.913 12.448 1.00 74.19 188 LEU A C 1
ATOM 1557 O O . LEU A 1 188 ? -3.594 -11.959 11.723 1.00 74.19 188 LEU A O 1
ATOM 1561 N N . ILE A 1 189 ? -4.569 -12.401 13.689 1.00 73.12 189 ILE A N 1
ATOM 1562 C CA . ILE A 1 189 ? -3.377 -13.017 14.300 1.00 73.12 189 ILE A CA 1
ATOM 1563 C C . ILE A 1 189 ? -3.202 -14.482 13.864 1.00 73.12 189 ILE A C 1
ATOM 1565 O O . ILE A 1 189 ? -2.132 -15.063 14.040 1.00 73.12 189 ILE A O 1
ATOM 1569 N N . ARG A 1 190 ? -4.229 -15.098 13.274 1.00 57.12 190 ARG A N 1
ATOM 1570 C CA . ARG A 1 190 ? -4.317 -16.553 13.196 1.00 57.12 190 ARG A CA 1
ATOM 1571 C C . ARG A 1 190 ? -3.375 -17.185 12.160 1.00 57.12 190 ARG A C 1
ATOM 1573 O O . ARG A 1 190 ? -3.708 -17.239 10.979 1.00 57.12 190 ARG A O 1
ATOM 1580 N N . ASP A 1 191 ? -2.281 -17.773 12.655 1.00 49.78 191 ASP A N 1
ATOM 1581 C CA . ASP A 1 191 ? -1.768 -19.052 12.150 1.00 49.78 191 ASP A CA 1
ATOM 1582 C C . ASP A 1 191 ? -1.174 -19.955 13.265 1.00 49.78 191 ASP A C 1
ATOM 1584 O O . ASP A 1 191 ? -0.198 -19.612 13.928 1.00 49.78 191 ASP A O 1
ATOM 1588 N N . ASP A 1 192 ? -1.858 -21.085 13.471 1.00 41.31 192 ASP A N 1
ATOM 1589 C CA . ASP A 1 192 ? -1.558 -22.406 14.063 1.00 41.31 192 ASP A CA 1
ATOM 1590 C C . ASP A 1 192 ? -0.728 -22.710 15.340 1.00 41.31 192 ASP A C 1
ATOM 1592 O O . ASP A 1 192 ? -0.775 -23.878 15.725 1.00 41.31 192 ASP A O 1
ATOM 1596 N N . GLU A 1 193 ? -0.082 -21.803 16.093 1.00 43.88 193 GLU A N 1
ATOM 1597 C CA . GLU A 1 193 ? 0.659 -22.264 17.313 1.00 43.88 193 GLU A CA 1
ATOM 1598 C C . GLU A 1 193 ? 0.367 -21.588 18.662 1.00 43.88 193 GLU A C 1
ATOM 1600 O O . GLU A 1 193 ? 0.678 -22.177 19.696 1.00 43.88 193 GLU A O 1
ATOM 1605 N N . GLU A 1 194 ? -0.340 -20.459 18.716 1.00 52.31 194 GLU A N 1
ATOM 1606 C CA . GLU A 1 194 ? -0.803 -19.892 19.992 1.00 52.31 194 GLU A CA 1
ATOM 1607 C C . GLU A 1 194 ? -2.280 -19.515 19.872 1.00 52.31 194 GLU A C 1
ATOM 1609 O O . GLU A 1 194 ? -2.657 -18.507 19.273 1.00 52.31 1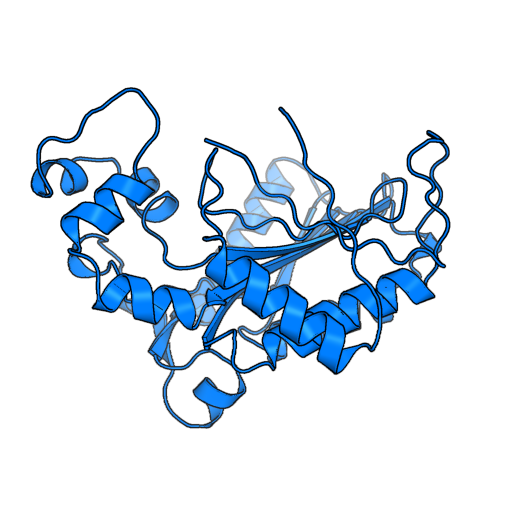94 GLU A O 1
ATOM 1614 N N . VAL A 1 195 ? -3.149 -20.380 20.402 1.00 56.62 195 VAL A N 1
ATOM 1615 C CA . VAL A 1 195 ? -4.549 -20.023 20.639 1.00 56.62 195 VAL A CA 1
ATOM 1616 C C . VAL A 1 195 ? -4.532 -18.971 21.739 1.00 56.62 195 VAL A C 1
ATOM 1618 O O . VAL A 1 195 ? -4.469 -19.319 22.911 1.00 56.62 195 VAL A O 1
ATOM 1621 N N . LEU A 1 196 ? -4.544 -17.697 21.354 1.00 62.66 196 LEU A N 1
ATOM 1622 C CA . LEU A 1 196 ? -4.755 -16.615 22.307 1.00 62.66 196 LEU A CA 1
ATOM 1623 C C . LEU A 1 196 ? -6.153 -16.785 22.912 1.00 62.66 196 LEU A C 1
ATOM 1625 O O . LEU A 1 196 ? -7.147 -16.833 22.180 1.00 62.66 196 LEU A O 1
ATOM 1629 N N . GLU A 1 197 ? -6.234 -16.900 24.234 1.00 64.44 197 GLU A N 1
ATOM 1630 C CA . GLU A 1 197 ? -7.500 -17.064 24.956 1.00 64.44 197 GLU A CA 1
ATOM 1631 C C . GLU A 1 197 ? -8.154 -15.706 25.261 1.00 64.44 197 GLU A C 1
ATOM 1633 O O . GLU A 1 197 ? -9.362 -15.629 25.511 1.00 64.44 197 GLU A O 1
ATOM 1638 N N . SER A 1 198 ? -7.382 -14.614 25.197 1.00 70.44 198 SER A N 1
ATOM 1639 C CA . SER A 1 198 ? -7.830 -13.266 25.552 1.00 70.44 198 SER A CA 1
ATOM 1640 C C . SER A 1 198 ? -7.146 -12.147 24.751 1.00 70.44 198 SER A C 1
ATOM 1642 O O . SER A 1 198 ? -6.131 -12.350 24.087 1.00 70.44 198 SER A O 1
ATOM 1644 N N . ILE A 1 199 ? -7.710 -10.929 24.813 1.00 70.19 199 ILE A N 1
ATOM 1645 C CA . ILE A 1 199 ? -7.081 -9.741 24.209 1.00 70.19 199 ILE A CA 1
ATOM 1646 C C . ILE A 1 199 ? -5.764 -9.377 24.908 1.00 70.19 199 ILE A C 1
ATOM 1648 O O . ILE A 1 199 ? -4.858 -8.842 24.270 1.00 70.19 199 ILE A O 1
ATOM 1652 N N . ASP A 1 200 ? -5.660 -9.618 26.214 1.00 76.94 200 ASP A N 1
ATOM 1653 C CA . ASP A 1 200 ? -4.496 -9.188 26.989 1.00 76.94 200 ASP A CA 1
ATOM 1654 C C . ASP A 1 200 ? -3.225 -9.919 26.538 1.00 76.94 200 ASP A C 1
ATOM 1656 O O . ASP A 1 200 ? -2.189 -9.279 26.372 1.00 76.94 200 ASP A O 1
ATOM 1660 N N . GLU A 1 201 ? -3.338 -11.199 26.177 1.00 75.69 201 GLU A N 1
ATOM 1661 C CA . GLU A 1 201 ? -2.234 -11.995 25.618 1.00 75.69 201 GLU A CA 1
ATOM 1662 C C . GLU A 1 201 ? -1.703 -11.440 24.284 1.00 75.69 201 GLU A C 1
ATOM 1664 O O . GLU A 1 201 ? -0.538 -11.637 23.944 1.00 75.69 201 GLU A O 1
ATOM 1669 N N . ILE A 1 202 ? -2.504 -10.674 23.531 1.00 78.44 202 ILE A N 1
ATOM 1670 C CA . ILE A 1 202 ? -2.027 -10.018 22.303 1.00 78.44 202 ILE A CA 1
ATOM 1671 C C . ILE A 1 202 ? -0.916 -9.021 22.633 1.00 78.44 202 ILE A C 1
ATOM 1673 O O . ILE A 1 202 ? 0.034 -8.883 21.864 1.00 78.44 202 ILE A O 1
ATOM 1677 N N . LYS A 1 203 ? -1.031 -8.296 23.753 1.00 78.88 203 LYS A N 1
ATOM 1678 C CA . LYS A 1 203 ? -0.050 -7.271 24.142 1.00 78.88 203 LYS A CA 1
ATOM 1679 C C . LYS A 1 203 ? 1.300 -7.882 24.509 1.00 78.88 203 LYS A C 1
ATOM 1681 O O . LYS A 1 203 ? 2.318 -7.208 24.333 1.00 78.88 203 LYS A O 1
ATOM 1686 N N . ASP A 1 204 ? 1.295 -9.139 24.942 1.00 79.19 204 ASP A N 1
ATOM 1687 C CA . ASP A 1 204 ? 2.494 -9.903 25.278 1.00 79.19 204 ASP A CA 1
ATOM 1688 C C . ASP A 1 204 ? 3.255 -10.383 24.032 1.00 79.19 204 ASP A C 1
ATOM 1690 O O . ASP A 1 204 ? 4.449 -10.681 24.111 1.00 79.19 204 ASP A O 1
ATOM 1694 N N . LEU A 1 205 ? 2.615 -10.383 22.854 1.00 79.94 205 LEU A N 1
ATOM 1695 C CA . LEU A 1 205 ? 3.299 -10.653 21.592 1.00 79.94 205 LEU A CA 1
ATOM 1696 C C . LEU A 1 205 ? 4.335 -9.569 21.268 1.00 79.94 205 LEU A C 1
ATOM 1698 O O . LEU A 1 205 ? 4.122 -8.366 21.488 1.00 79.94 205 LEU A O 1
ATOM 1702 N N . ASP A 1 206 ? 5.429 -10.006 20.631 1.00 82.62 206 ASP A N 1
ATOM 1703 C CA . ASP A 1 206 ? 6.463 -9.120 20.094 1.00 82.62 206 ASP A CA 1
ATOM 1704 C C . ASP A 1 206 ? 5.831 -7.988 19.270 1.00 82.62 206 ASP A C 1
ATOM 1706 O O . ASP A 1 206 ? 4.975 -8.204 18.405 1.00 82.62 206 ASP A O 1
ATOM 1710 N N . LEU A 1 207 ? 6.268 -6.755 19.531 1.00 81.12 207 LEU A N 1
ATOM 1711 C CA . LEU A 1 207 ? 5.679 -5.567 18.920 1.00 81.12 207 LEU A CA 1
ATOM 1712 C C . LEU A 1 207 ? 5.776 -5.594 17.387 1.00 81.12 207 LEU A C 1
ATOM 1714 O O . LEU A 1 207 ? 4.883 -5.082 16.711 1.00 81.12 207 LEU A O 1
ATOM 1718 N N . ASN A 1 208 ? 6.824 -6.195 16.815 1.00 79.00 208 ASN A N 1
ATOM 1719 C CA . ASN A 1 208 ? 6.947 -6.311 15.363 1.00 79.00 208 ASN A CA 1
ATOM 1720 C C . ASN A 1 208 ? 5.972 -7.344 14.802 1.00 79.00 208 ASN A C 1
ATOM 1722 O O . ASN A 1 208 ? 5.478 -7.163 13.690 1.00 79.00 208 ASN A O 1
ATOM 1726 N N . ILE A 1 209 ? 5.671 -8.406 15.557 1.00 77.38 209 ILE A N 1
ATOM 1727 C CA . ILE A 1 209 ? 4.606 -9.348 15.203 1.00 77.38 209 ILE A CA 1
ATOM 1728 C C . ILE A 1 209 ? 3.272 -8.608 15.208 1.00 77.38 209 ILE A C 1
ATOM 1730 O O . ILE A 1 209 ? 2.625 -8.582 14.162 1.00 77.38 209 ILE A O 1
ATOM 1734 N N . ARG A 1 210 ? 2.920 -7.926 16.309 1.00 82.62 210 ARG A N 1
ATOM 1735 C CA . ARG A 1 210 ? 1.681 -7.135 16.415 1.00 82.62 210 ARG A CA 1
ATOM 1736 C C . ARG A 1 210 ? 1.530 -6.142 15.264 1.00 82.62 210 ARG A C 1
ATOM 1738 O O . ARG A 1 210 ? 0.518 -6.172 14.577 1.00 82.62 210 ARG A O 1
ATOM 1745 N N . LYS A 1 211 ? 2.544 -5.312 14.995 1.00 78.94 211 LYS A N 1
ATOM 1746 C CA . LYS A 1 211 ? 2.516 -4.321 13.899 1.00 78.94 211 LYS A CA 1
ATOM 1747 C C . LYS A 1 211 ? 2.370 -4.952 12.516 1.00 78.94 211 LYS A C 1
ATOM 1749 O O . LYS A 1 211 ? 1.799 -4.340 11.621 1.00 78.94 211 LYS A O 1
ATOM 1754 N N . ARG A 1 212 ? 2.914 -6.156 12.319 1.00 75.12 212 ARG A N 1
ATOM 1755 C CA . ARG A 1 212 ? 2.835 -6.872 11.041 1.00 75.12 212 ARG A CA 1
ATOM 1756 C C . ARG A 1 212 ? 1.460 -7.496 10.809 1.00 75.12 212 ARG A C 1
ATOM 1758 O O . ARG A 1 212 ? 1.036 -7.552 9.661 1.00 75.12 212 ARG A O 1
ATOM 1765 N N . VAL A 1 213 ? 0.818 -8.010 11.859 1.00 73.31 213 VAL A N 1
ATOM 1766 C CA . VAL A 1 213 ? -0.463 -8.735 11.753 1.00 73.31 213 VAL A CA 1
ATOM 1767 C C . VAL A 1 213 ? -1.677 -7.824 11.947 1.00 73.31 213 VAL A C 1
ATOM 1769 O O . VAL A 1 213 ? -2.681 -7.985 11.264 1.00 73.31 213 VAL A O 1
ATOM 1772 N N . LEU A 1 214 ? -1.584 -6.822 12.824 1.00 80.19 214 LEU A N 1
ATOM 1773 C CA . LEU A 1 214 ? -2.661 -5.873 13.107 1.00 80.19 214 LEU A CA 1
ATOM 1774 C C . LEU A 1 214 ? -2.528 -4.639 12.224 1.00 80.19 214 LEU A C 1
ATOM 1776 O O . LEU A 1 214 ? -2.000 -3.610 12.633 1.00 80.19 214 LEU A O 1
ATOM 1780 N N . LYS A 1 215 ? -3.016 -4.754 10.994 1.00 81.38 215 LYS A N 1
ATOM 1781 C CA . LYS A 1 215 ? -3.067 -3.648 10.041 1.00 81.38 215 LYS A CA 1
ATOM 1782 C C . LYS A 1 215 ? -4.386 -3.711 9.285 1.00 81.38 215 LYS A C 1
ATOM 1784 O O . LYS A 1 215 ? -4.800 -4.779 8.845 1.00 81.38 215 LYS A O 1
ATOM 1789 N N . ALA A 1 216 ? -5.044 -2.570 9.116 1.00 82.12 216 ALA A N 1
ATOM 1790 C CA . ALA A 1 216 ? -6.276 -2.481 8.326 1.00 82.12 216 ALA A CA 1
ATOM 1791 C C . ALA A 1 216 ? -6.018 -2.504 6.810 1.00 82.12 216 ALA A C 1
ATOM 1793 O O . ALA A 1 216 ? -6.924 -2.764 6.016 1.00 82.12 216 ALA A O 1
ATOM 1794 N N . PHE A 1 217 ? -4.793 -2.180 6.401 1.00 80.94 217 PHE A N 1
ATOM 1795 C CA . PHE A 1 217 ? -4.430 -2.082 4.997 1.00 80.94 217 PHE A CA 1
ATOM 1796 C C . PHE A 1 217 ? -4.304 -3.448 4.331 1.00 80.94 217 PHE A C 1
ATOM 1798 O O . PHE A 1 217 ? -3.531 -4.304 4.746 1.00 80.94 217 PHE A O 1
ATOM 1805 N N . SER A 1 218 ? -5.028 -3.571 3.231 1.00 74.69 218 SER A N 1
ATOM 1806 C CA . SER A 1 218 ? -4.921 -4.597 2.201 1.00 74.69 218 SER A CA 1
ATOM 1807 C C . SER A 1 218 ? -3.962 -4.143 1.098 1.00 74.69 218 SER A C 1
ATOM 1809 O O . SER A 1 218 ? -3.787 -2.947 0.940 1.00 74.69 218 SER A O 1
ATOM 1811 N N . HIS A 1 219 ? -3.401 -5.037 0.280 1.00 73.50 219 HIS A N 1
ATOM 1812 C CA . HIS A 1 219 ? -2.565 -4.624 -0.865 1.00 73.50 219 HIS A CA 1
ATOM 1813 C C . HIS A 1 219 ? -3.296 -4.778 -2.211 1.00 73.50 219 HIS A C 1
ATOM 1815 O O . HIS A 1 219 ? -4.131 -5.664 -2.382 1.00 73.50 219 HIS A O 1
ATOM 1821 N N . ILE A 1 220 ? -2.982 -3.915 -3.174 1.00 70.00 220 ILE A N 1
ATOM 1822 C CA . ILE A 1 220 ? -3.290 -4.095 -4.598 1.00 70.00 220 ILE A CA 1
ATOM 1823 C C . ILE A 1 220 ? -2.056 -3.744 -5.425 1.00 70.00 220 ILE A C 1
ATOM 1825 O O . ILE A 1 220 ? -1.270 -2.886 -5.033 1.00 70.00 220 ILE A O 1
ATOM 1829 N N . GLY A 1 221 ? -1.862 -4.397 -6.564 1.00 71.06 221 GLY A N 1
ATOM 1830 C CA . GLY A 1 221 ? -0.638 -4.231 -7.334 1.00 71.06 221 GLY A CA 1
ATOM 1831 C C . GLY A 1 221 ? -0.577 -5.112 -8.568 1.00 71.06 221 GLY A C 1
ATOM 1832 O O . GLY A 1 221 ? -1.583 -5.714 -8.940 1.00 71.06 221 GLY A O 1
ATOM 1833 N N . PHE A 1 222 ? 0.595 -5.162 -9.194 1.00 66.06 222 PHE A N 1
ATOM 1834 C CA . PHE A 1 222 ? 0.951 -6.156 -10.207 1.00 66.06 222 PHE A CA 1
ATOM 1835 C C . PHE A 1 222 ? 2.476 -6.295 -10.318 1.00 66.06 222 PHE A C 1
ATOM 1837 O O . PHE A 1 222 ? 3.220 -5.397 -9.916 1.00 66.06 222 PHE A O 1
ATOM 1844 N N . GLU A 1 223 ? 2.922 -7.406 -10.909 1.00 69.62 223 GLU A N 1
ATOM 1845 C CA . GLU A 1 223 ? 4.326 -7.691 -11.223 1.00 69.62 223 GLU A CA 1
ATOM 1846 C C . GLU A 1 223 ? 4.517 -7.977 -12.720 1.00 69.62 223 GLU A C 1
ATOM 1848 O O . GLU A 1 223 ? 3.626 -8.491 -13.395 1.00 69.62 223 GLU A O 1
ATOM 1853 N N . LEU A 1 224 ? 5.698 -7.648 -13.235 1.00 61.78 224 LEU A N 1
ATOM 1854 C CA . LEU A 1 224 ? 6.119 -7.802 -14.622 1.00 61.78 224 LEU A CA 1
ATOM 1855 C C . LEU A 1 224 ? 7.354 -8.721 -14.649 1.00 61.78 224 LEU A C 1
ATOM 1857 O O . LEU A 1 224 ? 8.475 -8.230 -14.565 1.00 61.78 224 LEU A O 1
ATOM 1861 N N . GLU A 1 225 ? 7.170 -10.042 -14.753 1.00 54.94 225 GLU A N 1
ATOM 1862 C CA . GLU A 1 225 ? 8.262 -11.015 -14.949 1.00 54.94 225 GLU A CA 1
ATOM 1863 C C . GLU A 1 225 ? 7.845 -12.102 -15.955 1.00 54.94 225 GLU A C 1
ATOM 1865 O O . GLU A 1 225 ? 6.880 -12.830 -15.733 1.00 54.94 225 GLU A O 1
ATOM 1870 N N . GLY A 1 226 ? 8.564 -12.222 -17.080 1.00 36.81 226 GLY A N 1
ATOM 1871 C CA . GLY A 1 226 ? 8.451 -13.361 -18.010 1.00 36.81 226 GLY A CA 1
ATOM 1872 C C . GLY A 1 226 ? 7.102 -13.561 -18.726 1.00 36.81 226 GLY A C 1
ATOM 1873 O O . GLY A 1 226 ? 6.952 -14.555 -19.432 1.00 36.81 226 GLY A O 1
ATOM 1874 N N . GLY A 1 227 ? 6.147 -12.641 -18.573 1.00 35.62 227 GLY A N 1
ATOM 1875 C CA . GLY A 1 227 ? 4.826 -12.667 -19.204 1.00 35.62 227 GLY A CA 1
ATOM 1876 C C . GLY A 1 227 ? 3.892 -11.580 -18.656 1.00 35.62 227 GLY A C 1
ATOM 1877 O O . GLY A 1 227 ? 4.245 -10.846 -17.735 1.00 35.62 227 GLY A O 1
ATOM 1878 N N . LEU A 1 228 ? 2.681 -11.479 -19.223 1.00 32.31 228 LEU A N 1
ATOM 1879 C CA . LEU A 1 228 ? 1.584 -10.652 -18.698 1.00 32.31 228 LEU A CA 1
ATOM 1880 C C . LEU A 1 228 ? 0.749 -11.427 -17.697 1.00 32.31 228 LEU A C 1
ATOM 1882 O O . LEU A 1 228 ? -0.101 -12.232 -18.073 1.00 32.31 228 LEU A O 1
ATOM 1886 N N . GLY A 1 229 ? 0.936 -11.126 -16.422 1.00 34.38 229 GLY A N 1
ATOM 1887 C CA . GLY A 1 229 ? -0.045 -11.433 -15.398 1.00 34.38 229 GLY A CA 1
ATOM 1888 C C . GLY A 1 229 ? -0.444 -10.146 -14.698 1.00 34.38 229 GLY A C 1
ATOM 1889 O O . GLY A 1 229 ? 0.389 -9.514 -14.066 1.00 34.38 229 GLY A O 1
ATOM 1890 N N . PHE A 1 230 ? -1.720 -9.770 -14.746 1.00 34.09 230 PHE A N 1
ATOM 1891 C CA . PHE A 1 230 ? -2.248 -8.932 -13.675 1.00 34.09 230 PHE A CA 1
ATOM 1892 C C . PHE A 1 230 ? -2.431 -9.817 -12.448 1.00 34.09 230 PHE A C 1
ATOM 1894 O O . PHE A 1 230 ? -3.279 -10.716 -12.448 1.00 34.09 230 PHE A O 1
ATOM 1901 N N . SER A 1 231 ? -1.634 -9.573 -11.418 1.00 34.53 231 SER A N 1
ATOM 1902 C CA . SER A 1 231 ? -1.773 -10.181 -10.103 1.00 34.53 231 SER A CA 1
ATOM 1903 C C . SER A 1 231 ? -2.257 -9.121 -9.118 1.00 34.53 231 SER A C 1
ATOM 1905 O O . SER A 1 231 ? -1.464 -8.460 -8.463 1.00 34.53 231 SER A O 1
ATOM 1907 N N . ALA A 1 232 ? -3.574 -8.978 -8.957 1.00 33.00 232 ALA A N 1
ATOM 1908 C CA . ALA A 1 232 ? -4.070 -8.324 -7.753 1.00 33.00 232 ALA A CA 1
ATOM 1909 C C . ALA A 1 232 ? -3.870 -9.298 -6.585 1.00 33.00 232 ALA A C 1
ATOM 1911 O O . ALA A 1 232 ? -4.653 -10.233 -6.381 1.00 33.00 232 ALA A O 1
ATOM 1912 N N . GLU A 1 233 ? -2.780 -9.098 -5.850 1.00 33.00 233 GLU A N 1
ATOM 1913 C CA . GLU A 1 233 ? -2.503 -9.787 -4.597 1.00 33.00 233 GLU A CA 1
ATOM 1914 C C . GLU A 1 233 ? -2.814 -8.864 -3.424 1.00 33.00 233 GLU A C 1
ATOM 1916 O O . GLU A 1 233 ? -2.226 -7.798 -3.262 1.00 33.00 233 GLU A O 1
ATOM 1921 N N . MET A 1 234 ? -3.758 -9.309 -2.597 1.00 32.16 234 MET A N 1
ATOM 1922 C CA . MET A 1 234 ? -4.094 -8.671 -1.338 1.00 32.16 234 MET A CA 1
ATOM 1923 C C . MET A 1 234 ? -3.316 -9.346 -0.214 1.00 32.16 234 MET A C 1
ATOM 1925 O O . MET A 1 234 ? -3.702 -10.416 0.250 1.00 32.16 234 MET A O 1
ATOM 1929 N N . SER A 1 235 ? -2.199 -8.742 0.193 1.00 33.38 235 SER A N 1
ATOM 1930 C CA . SER A 1 235 ? -1.399 -9.209 1.327 1.00 33.38 235 SER A CA 1
ATOM 1931 C C . SER A 1 235 ? -1.963 -8.639 2.633 1.00 33.38 235 SER A C 1
ATOM 1933 O O . SER A 1 235 ? -2.011 -7.425 2.816 1.00 33.38 235 SER A O 1
ATOM 1935 N N . LEU A 1 236 ? -2.423 -9.516 3.527 1.00 32.50 236 LEU A N 1
ATOM 1936 C CA . LEU A 1 236 ? -2.772 -9.221 4.925 1.00 32.50 236 LEU A CA 1
ATOM 1937 C C . LEU A 1 236 ? -1.885 -10.063 5.857 1.00 32.50 236 LEU A C 1
ATOM 1939 O O . LEU A 1 236 ? -2.348 -10.704 6.793 1.00 32.50 236 LEU A O 1
ATOM 1943 N N . GLY A 1 237 ? -0.583 -10.087 5.565 1.00 31.67 237 GLY A N 1
ATOM 1944 C CA . GLY A 1 237 ? 0.403 -10.828 6.346 1.00 31.67 237 GLY A CA 1
ATOM 1945 C C . GLY A 1 237 ? 0.786 -12.181 5.747 1.00 31.67 237 GLY A C 1
ATOM 1946 O O . GLY A 1 237 ? 0.299 -12.606 4.697 1.00 31.67 237 GLY A O 1
ATOM 1947 N N . LYS A 1 238 ? 1.749 -12.834 6.406 1.00 32.12 238 LYS A N 1
ATOM 1948 C CA . LYS A 1 238 ? 2.336 -14.103 5.967 1.00 32.12 238 LYS A CA 1
ATOM 1949 C C . LYS A 1 238 ? 1.290 -15.216 6.118 1.00 32.12 238 LYS A C 1
ATOM 1951 O O . LYS A 1 238 ? 1.129 -15.714 7.219 1.00 32.12 238 LYS A O 1
ATOM 1956 N N . ASN A 1 239 ? 0.629 -15.558 5.008 1.00 35.28 239 ASN A N 1
ATOM 1957 C CA . ASN A 1 239 ? -0.242 -16.723 4.744 1.00 35.28 239 ASN A CA 1
ATOM 1958 C C . ASN A 1 239 ? -1.772 -16.538 4.611 1.00 35.28 239 ASN A C 1
ATOM 1960 O O . ASN A 1 239 ? -2.406 -17.508 4.204 1.00 35.28 239 ASN A O 1
ATOM 1964 N N . TYR A 1 240 ? -2.412 -15.372 4.814 1.00 35.81 240 TYR A N 1
ATOM 1965 C CA . TYR A 1 240 ? -3.898 -15.334 4.819 1.00 35.81 240 TYR A CA 1
ATOM 1966 C C . TYR A 1 240 ? -4.557 -14.236 3.985 1.00 35.81 240 TYR A C 1
ATOM 1968 O O . TYR A 1 240 ? -4.452 -13.041 4.242 1.00 35.81 240 TYR A O 1
ATOM 1976 N N . ARG A 1 241 ? -5.317 -14.697 2.983 1.00 41.59 241 ARG A N 1
ATOM 1977 C CA . ARG A 1 241 ? -6.228 -13.917 2.141 1.00 41.59 241 ARG A CA 1
ATOM 1978 C C . ARG A 1 241 ? -7.577 -13.768 2.850 1.00 41.59 241 ARG A C 1
ATOM 1980 O O . ARG A 1 241 ? -8.260 -14.770 3.048 1.00 41.59 241 ARG A O 1
ATOM 1987 N N . TYR A 1 242 ? -8.014 -12.541 3.133 1.00 43.38 242 TYR A N 1
ATOM 1988 C CA . TYR A 1 242 ? -9.401 -12.278 3.548 1.00 43.38 242 TYR A CA 1
ATOM 1989 C C . TYR A 1 242 ? -10.055 -11.165 2.715 1.00 43.38 242 TYR A C 1
ATOM 1991 O O . TYR A 1 242 ? -10.482 -10.135 3.222 1.00 43.38 242 TYR A O 1
ATOM 1999 N N . ILE A 1 243 ? -10.169 -11.382 1.400 1.00 44.62 243 ILE A N 1
ATOM 2000 C CA . ILE A 1 243 ? -11.210 -10.715 0.601 1.00 44.62 243 ILE A CA 1
ATOM 2001 C C . ILE A 1 243 ? -12.495 -11.486 0.886 1.00 44.62 243 ILE A C 1
ATOM 2003 O O . ILE A 1 243 ? -12.617 -12.645 0.489 1.00 44.62 243 ILE A O 1
ATOM 2007 N N . THR A 1 244 ? -13.461 -10.885 1.585 1.00 50.81 244 THR A N 1
ATOM 2008 C CA . THR A 1 244 ? -14.783 -11.526 1.670 1.00 50.81 244 THR A CA 1
ATOM 2009 C C . THR A 1 244 ? -15.407 -11.553 0.273 1.00 50.81 244 THR A C 1
ATOM 2011 O O . THR A 1 244 ? -15.172 -10.644 -0.520 1.00 50.81 244 THR A O 1
ATOM 2014 N N . GLN A 1 245 ? -16.243 -12.547 -0.033 1.00 54.78 245 GLN A N 1
ATOM 2015 C CA . GLN A 1 245 ? -16.944 -12.636 -1.326 1.00 54.78 245 GLN A CA 1
ATOM 2016 C C . GLN A 1 245 ? -17.614 -11.306 -1.734 1.00 54.78 245 GLN A C 1
ATOM 2018 O O . GLN A 1 245 ? -17.605 -10.934 -2.899 1.00 54.78 245 GLN A O 1
ATOM 2023 N N . LYS A 1 246 ? -18.103 -10.532 -0.758 1.00 59.66 246 LYS A N 1
ATOM 2024 C CA . LYS A 1 246 ? -18.681 -9.203 -0.981 1.00 59.66 246 LYS A CA 1
ATOM 2025 C C . LYS A 1 246 ? -17.684 -8.190 -1.568 1.00 59.66 246 LYS A C 1
ATOM 2027 O O . LYS A 1 246 ? -18.025 -7.507 -2.524 1.00 59.66 246 LYS A O 1
ATOM 2032 N N . HIS A 1 247 ? -16.463 -8.107 -1.029 1.00 60.34 247 HIS A N 1
ATOM 2033 C CA . HIS A 1 247 ? -15.406 -7.233 -1.569 1.00 60.34 247 HIS A CA 1
ATOM 2034 C C . HIS A 1 247 ? -15.114 -7.580 -3.033 1.00 60.34 247 HIS A C 1
ATOM 2036 O O . HIS A 1 247 ? -14.951 -6.713 -3.886 1.00 60.34 247 HIS A O 1
ATOM 2042 N N . TYR A 1 248 ? -15.071 -8.880 -3.317 1.00 61.75 248 TYR A N 1
ATOM 2043 C CA . TYR A 1 248 ? -14.818 -9.400 -4.648 1.00 61.75 248 TYR A CA 1
ATOM 2044 C C . TYR A 1 248 ? -15.915 -8.999 -5.647 1.00 61.75 248 TYR A C 1
ATOM 2046 O O . TYR A 1 248 ? -15.616 -8.490 -6.730 1.00 61.75 248 TYR A O 1
ATOM 2054 N N . ASP A 1 249 ? -17.180 -9.186 -5.267 1.00 67.00 249 ASP A N 1
ATOM 2055 C CA . ASP A 1 249 ? -18.331 -8.864 -6.111 1.00 67.00 249 ASP A CA 1
ATOM 2056 C C . ASP A 1 249 ? -18.397 -7.359 -6.434 1.00 67.00 249 ASP A C 1
ATOM 2058 O O . ASP A 1 249 ? -18.747 -6.975 -7.555 1.00 67.00 249 ASP A O 1
ATOM 2062 N N . GLU A 1 250 ? -18.008 -6.502 -5.485 1.00 69.19 250 GLU A N 1
ATOM 2063 C CA . GLU A 1 250 ? -17.931 -5.048 -5.671 1.00 69.19 250 GLU A CA 1
ATOM 2064 C C . GLU A 1 250 ? -16.841 -4.652 -6.680 1.00 69.19 250 GLU A C 1
ATOM 2066 O O . GLU A 1 250 ? -17.124 -3.908 -7.624 1.00 69.19 250 GLU A O 1
ATOM 2071 N N . ILE A 1 251 ? -15.628 -5.206 -6.553 1.00 67.44 251 ILE A N 1
ATOM 2072 C CA . ILE A 1 251 ? -14.519 -4.952 -7.490 1.00 67.44 251 ILE A CA 1
ATOM 2073 C C . ILE A 1 251 ? -14.901 -5.398 -8.903 1.00 67.44 251 ILE A C 1
ATOM 2075 O O . ILE A 1 251 ? -14.742 -4.641 -9.860 1.00 67.44 251 ILE A O 1
ATOM 2079 N N . LEU A 1 252 ? -15.442 -6.610 -9.057 1.00 66.44 252 LEU A N 1
ATOM 2080 C CA . LEU A 1 252 ? -15.867 -7.106 -10.366 1.00 66.44 252 LEU A CA 1
ATOM 2081 C C . LEU A 1 252 ? -16.944 -6.230 -11.004 1.00 66.44 252 LEU A C 1
ATOM 2083 O O . LEU A 1 252 ? -16.886 -5.949 -12.204 1.00 66.44 252 LEU A O 1
ATOM 2087 N N . SER A 1 253 ? -17.937 -5.826 -10.211 1.00 74.81 253 SER A N 1
ATOM 2088 C CA . SER A 1 253 ? -19.035 -4.985 -10.684 1.00 74.81 253 SER A CA 1
ATOM 2089 C C . SER A 1 253 ? -18.511 -3.637 -11.173 1.00 74.81 253 SER A C 1
ATOM 2091 O O . SER A 1 253 ? -18.879 -3.197 -12.266 1.00 74.81 253 SER A O 1
ATOM 2093 N N . PHE A 1 254 ? -17.589 -3.029 -10.418 1.00 76.62 254 PHE A N 1
ATOM 2094 C CA . PHE A 1 254 ? -16.901 -1.803 -10.813 1.00 76.62 254 PHE A CA 1
ATOM 2095 C C . PHE A 1 254 ? -16.123 -1.978 -12.121 1.00 76.62 254 PHE A C 1
ATOM 2097 O O . PHE A 1 254 ? -16.331 -1.215 -13.064 1.00 76.62 254 PHE A O 1
ATOM 2104 N N . LEU A 1 255 ? -15.276 -3.008 -12.221 1.00 67.69 255 LEU A N 1
ATOM 2105 C CA . LEU A 1 255 ? -14.444 -3.241 -13.404 1.00 67.69 255 LEU A CA 1
ATOM 2106 C C . LEU A 1 255 ? -15.288 -3.477 -14.663 1.00 67.69 255 LEU A C 1
ATOM 2108 O O . LEU A 1 255 ? -15.003 -2.908 -15.720 1.00 67.69 255 LEU A O 1
ATOM 2112 N N . LYS A 1 256 ? -16.364 -4.264 -14.549 1.00 69.62 256 LYS A N 1
ATOM 2113 C CA . LYS A 1 256 ? -17.303 -4.508 -15.650 1.00 69.62 256 LYS A CA 1
ATOM 2114 C C . LYS A 1 256 ? -17.967 -3.212 -16.118 1.00 69.62 256 LYS A C 1
ATOM 2116 O O . LYS A 1 256 ? -18.069 -2.990 -17.321 1.00 69.62 256 LYS A O 1
ATOM 2121 N N . MET A 1 257 ? -18.405 -2.366 -15.184 1.00 79.12 257 MET A N 1
ATOM 2122 C CA . MET A 1 257 ? -19.044 -1.086 -15.499 1.00 79.12 257 MET A CA 1
ATOM 2123 C C . MET A 1 257 ? -18.061 -0.097 -16.134 1.00 79.12 257 MET A C 1
ATOM 2125 O O . MET A 1 257 ? -18.408 0.569 -17.106 1.00 79.12 257 MET A O 1
ATOM 2129 N N . LYS A 1 258 ? -16.842 0.004 -15.593 1.00 76.88 258 LYS A N 1
ATOM 2130 C CA . LYS A 1 258 ? -15.878 1.038 -15.979 1.00 76.88 258 LYS A CA 1
ATOM 2131 C C . LYS A 1 258 ? -15.160 0.733 -17.291 1.00 76.88 258 LYS A C 1
ATOM 2133 O O . LYS A 1 258 ? -14.967 1.638 -18.095 1.00 76.88 258 LYS A O 1
ATOM 2138 N N . PHE A 1 259 ? -14.787 -0.524 -17.512 1.00 67.88 259 PHE A N 1
ATOM 2139 C CA . PHE A 1 259 ? -13.965 -0.921 -18.659 1.00 67.88 259 PHE A CA 1
ATOM 2140 C C . PHE A 1 259 ? -14.750 -1.658 -19.747 1.00 67.88 259 PHE A C 1
ATOM 2142 O O . PHE A 1 259 ? -14.188 -1.954 -20.797 1.00 67.88 259 PHE A O 1
ATOM 2149 N N . ASN A 1 260 ? -16.032 -1.972 -19.511 1.00 71.06 260 ASN A N 1
ATOM 2150 C CA . ASN A 1 260 ? -16.888 -2.746 -20.419 1.00 71.06 260 ASN A CA 1
ATOM 2151 C C . ASN A 1 260 ? -16.215 -4.038 -20.937 1.00 71.06 260 ASN A C 1
ATOM 2153 O O . ASN A 1 260 ? -16.399 -4.453 -22.081 1.00 71.06 260 ASN A O 1
ATOM 2157 N N . LYS A 1 261 ? -15.398 -4.667 -20.085 1.00 59.69 261 LYS A N 1
ATOM 2158 C CA . LYS A 1 261 ? -14.645 -5.891 -20.379 1.00 59.69 261 LYS A CA 1
ATOM 2159 C C . LYS A 1 261 ? -15.096 -7.015 -19.450 1.00 59.69 261 LYS A C 1
ATOM 2161 O O . LYS A 1 261 ? -15.500 -6.782 -18.310 1.00 59.69 261 LYS A O 1
ATOM 2166 N N . GLN A 1 262 ? -15.053 -8.249 -19.953 1.00 52.75 262 GLN A N 1
ATOM 2167 C CA . GLN A 1 262 ? -15.262 -9.437 -19.127 1.00 52.75 262 GLN A CA 1
ATOM 2168 C C . GLN A 1 262 ? -13.941 -9.850 -18.486 1.00 52.75 262 GLN A C 1
ATOM 2170 O O . GLN A 1 262 ? -12.977 -10.154 -19.182 1.00 52.75 262 GLN A O 1
ATOM 2175 N N . PHE A 1 263 ? -13.935 -9.906 -17.161 1.00 53.47 263 PHE A N 1
ATOM 2176 C CA . PHE A 1 263 ? -12.806 -10.365 -16.364 1.00 53.47 263 PHE A CA 1
ATOM 2177 C C . PHE A 1 263 ? -13.070 -11.810 -15.927 1.00 53.47 263 PHE A C 1
ATOM 2179 O O . PHE A 1 263 ? -14.149 -12.113 -15.414 1.00 53.47 263 PHE A O 1
ATOM 2186 N N . LYS A 1 264 ? -12.119 -12.721 -16.171 1.00 46.41 264 LYS A N 1
ATOM 2187 C CA . LYS A 1 264 ? -12.225 -14.133 -15.757 1.00 46.41 264 LYS A CA 1
ATOM 2188 C C . LYS A 1 264 ? -11.494 -14.383 -14.446 1.00 46.41 264 LYS A C 1
ATOM 2190 O O . LYS A 1 264 ? -10.475 -13.768 -14.178 1.00 46.41 264 LYS A O 1
ATOM 2195 N N . MET A 1 265 ? -11.998 -15.333 -13.665 1.00 48.19 265 MET A N 1
ATOM 2196 C CA . MET A 1 265 ? -11.364 -15.794 -12.430 1.00 48.19 265 MET A CA 1
ATOM 2197 C C . MET A 1 265 ? -10.282 -16.835 -12.700 1.00 48.19 265 MET A C 1
ATOM 2199 O O . MET A 1 265 ? -10.518 -17.785 -13.445 1.00 48.19 265 MET A O 1
ATOM 2203 N N . GLY A 1 266 ? -9.145 -16.703 -12.016 1.00 42.53 266 GLY A N 1
ATOM 2204 C CA . GLY A 1 266 ? -8.169 -17.777 -11.848 1.00 42.53 266 GLY A CA 1
ATOM 2205 C C . GLY A 1 266 ? -8.077 -18.176 -10.378 1.00 42.53 266 GLY A C 1
ATOM 2206 O O . GLY A 1 266 ? -7.608 -17.392 -9.559 1.00 42.53 266 GLY A O 1
ATOM 2207 N N . PHE A 1 267 ? -8.506 -19.390 -10.034 1.00 38.75 267 PHE A N 1
ATOM 2208 C CA . PHE A 1 267 ? -8.300 -19.945 -8.695 1.00 38.75 267 PHE A CA 1
ATOM 2209 C C . PHE A 1 267 ? -6.909 -20.578 -8.635 1.00 38.75 267 PHE A C 1
ATOM 2211 O O . PHE A 1 267 ? -6.614 -21.490 -9.404 1.00 38.75 267 PHE A O 1
ATOM 2218 N N . ALA A 1 268 ? -6.050 -20.096 -7.737 1.00 35.94 268 ALA A N 1
ATOM 2219 C CA . ALA A 1 268 ? -4.842 -20.828 -7.379 1.00 35.94 268 ALA A CA 1
ATOM 2220 C C . ALA A 1 268 ? -5.216 -21.820 -6.274 1.00 35.94 268 ALA A C 1
ATOM 2222 O O . ALA A 1 268 ? -5.556 -21.402 -5.168 1.00 35.94 268 ALA A O 1
ATOM 2223 N N . TYR A 1 269 ? -5.204 -23.109 -6.604 1.00 28.91 269 TYR A N 1
ATOM 2224 C CA . TYR A 1 269 ? -5.176 -24.178 -5.613 1.00 28.91 269 TYR A CA 1
ATOM 2225 C C . TYR A 1 269 ? -3.702 -24.408 -5.270 1.00 28.91 269 TYR A C 1
ATOM 2227 O O . TYR A 1 269 ? -2.949 -24.866 -6.129 1.00 28.91 269 TYR A O 1
ATOM 2235 N N . GLY A 1 270 ? -3.298 -23.988 -4.072 1.00 30.67 270 GLY A N 1
ATOM 2236 C CA . GLY A 1 270 ? -2.072 -24.439 -3.414 1.00 30.67 270 GLY A CA 1
ATOM 2237 C C . GLY A 1 270 ? -2.406 -25.595 -2.491 1.00 30.67 270 GLY A C 1
ATOM 2238 O O . GLY A 1 270 ? -3.445 -25.476 -1.798 1.00 30.67 270 GLY A O 1
#

Sequence (270 aa):
MKEFKLKIYNPEVVDCSSTWAHLTPPIESIELLLDILLELLKSDLIVNIGIIELTLDFGADSPYTTYKSPEVLDKYFFDVLDYDLNLYDLLQGSEAEENRLNELYIERKEKTEVRTRKNQEELDKKYPQKYKSFILPPGVKGVMQAIRIIQDLNLGSVKFGSIYVDIIWKTWIHYYNSTPKERIIFDLIRDDEEVLESIDEIKDLDLNIRKRVLKAFSHIGFELEGGLGFSAEMSLGKNYRYITQKHYDEILSFLKMKFNKQFKMGFAYG